Protein AF-A0A0N5AR56-F1 (afdb_monomer_lite)

Structure (mmCIF, N/CA/C/O backbone):
data_AF-A0A0N5AR56-F1
#
_entry.id   AF-A0A0N5AR56-F1
#
loop_
_atom_site.group_PDB
_atom_site.id
_atom_site.type_symbol
_atom_site.label_atom_id
_atom_site.label_alt_id
_atom_site.label_comp_id
_atom_site.label_asym_id
_atom_site.label_entity_id
_atom_site.label_seq_id
_atom_site.pdbx_PDB_ins_code
_atom_site.Cartn_x
_atom_site.Cartn_y
_atom_site.Cartn_z
_atom_site.occupancy
_atom_site.B_iso_or_equiv
_atom_site.auth_seq_id
_atom_site.auth_comp_id
_atom_site.auth_asym_id
_atom_site.auth_atom_id
_atom_site.pdbx_PDB_model_num
ATOM 1 N N . MET A 1 1 ? 52.488 65.994 -15.109 1.00 37.38 1 MET A N 1
ATOM 2 C CA . MET A 1 1 ? 52.429 64.766 -14.287 1.00 37.38 1 MET A CA 1
ATOM 3 C C . MET A 1 1 ? 51.010 64.612 -13.763 1.00 37.38 1 MET A C 1
ATOM 5 O O . MET A 1 1 ? 50.449 65.607 -13.331 1.00 37.38 1 MET A O 1
ATOM 9 N N . ASN A 1 2 ? 50.476 63.388 -13.846 1.00 37.09 2 ASN A N 1
ATOM 10 C CA . ASN A 1 2 ? 49.134 62.922 -13.458 1.00 37.09 2 ASN A CA 1
ATOM 11 C C . ASN A 1 2 ? 47.937 63.441 -14.273 1.00 37.09 2 ASN A C 1
ATOM 13 O O . ASN A 1 2 ? 47.315 64.442 -13.938 1.00 37.09 2 ASN A O 1
ATOM 17 N N . VAL A 1 3 ? 47.563 62.660 -15.293 1.00 36.41 3 VAL A N 1
ATOM 18 C CA . VAL A 1 3 ? 46.201 62.624 -15.842 1.00 36.41 3 VAL A CA 1
ATOM 19 C C . VAL A 1 3 ? 45.630 61.240 -15.538 1.00 36.41 3 VAL A C 1
ATOM 21 O O . VAL A 1 3 ? 46.206 60.220 -15.913 1.00 36.41 3 VAL A O 1
ATOM 24 N N . LEU A 1 4 ? 44.527 61.244 -14.796 1.00 38.72 4 LEU A N 1
ATOM 25 C CA . LEU A 1 4 ? 43.711 60.101 -14.407 1.00 38.72 4 LEU A CA 1
ATOM 26 C C . LEU A 1 4 ? 43.211 59.370 -15.670 1.00 38.72 4 LEU A C 1
ATOM 28 O O . LEU A 1 4 ? 42.503 59.973 -16.473 1.00 38.72 4 LEU A O 1
ATOM 32 N N . TYR A 1 5 ? 43.548 58.090 -15.848 1.00 38.09 5 TYR A N 1
ATOM 33 C CA . TYR A 1 5 ? 42.948 57.252 -16.893 1.00 38.09 5 TYR A CA 1
ATOM 34 C C . TYR A 1 5 ? 41.905 56.311 -16.282 1.00 38.09 5 TYR A C 1
ATOM 36 O O . TYR A 1 5 ? 42.202 55.483 -15.425 1.00 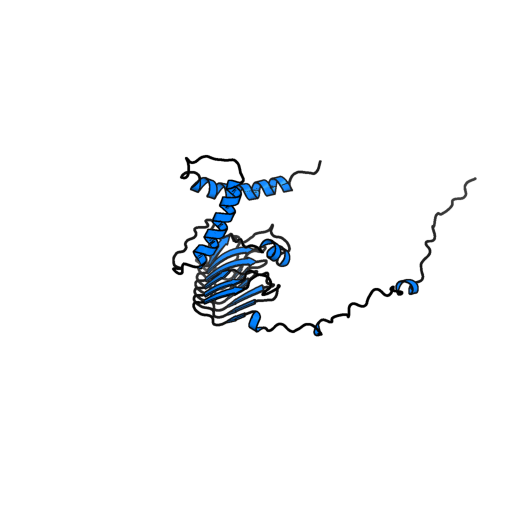38.09 5 TYR A O 1
ATOM 44 N N . CYS A 1 6 ? 40.666 56.482 -16.741 1.00 33.81 6 CYS A N 1
ATOM 45 C CA . CYS A 1 6 ? 39.514 55.631 -16.481 1.00 33.81 6 CYS A CA 1
ATOM 46 C C . CYS A 1 6 ? 39.634 54.338 -17.307 1.00 33.81 6 CYS A C 1
ATOM 48 O O . CYS A 1 6 ? 39.643 54.384 -18.538 1.00 33.81 6 CYS A O 1
ATOM 50 N N . CYS A 1 7 ? 39.718 53.184 -16.644 1.00 35.03 7 CYS A N 1
ATOM 51 C CA . CYS A 1 7 ? 39.717 51.872 -17.291 1.00 35.03 7 CYS A CA 1
ATOM 52 C C . CYS A 1 7 ? 38.279 51.382 -17.533 1.00 35.03 7 CYS A C 1
ATOM 54 O O . CYS A 1 7 ? 37.744 50.610 -16.742 1.00 35.03 7 CYS A O 1
ATOM 56 N N . CYS A 1 8 ? 37.669 51.779 -18.651 1.00 34.69 8 CYS A N 1
ATOM 57 C CA . CYS A 1 8 ? 36.494 51.094 -19.201 1.00 34.69 8 CYS A CA 1
ATOM 58 C C . CYS A 1 8 ? 36.935 50.187 -20.358 1.00 34.69 8 CYS A C 1
ATOM 60 O O . CYS A 1 8 ? 37.048 50.636 -21.498 1.00 34.69 8 CYS A O 1
ATOM 62 N N . ASN A 1 9 ? 37.184 48.906 -20.067 1.00 35.50 9 ASN A N 1
ATOM 63 C CA . ASN A 1 9 ? 37.434 47.897 -21.096 1.00 35.50 9 ASN A CA 1
ATOM 64 C C . ASN A 1 9 ? 36.131 47.593 -21.851 1.00 35.50 9 ASN A C 1
ATOM 66 O O . ASN A 1 9 ? 35.157 47.089 -21.290 1.00 35.50 9 ASN A O 1
ATOM 70 N N . ARG A 1 10 ? 36.130 47.935 -23.138 1.00 37.81 10 ARG A N 1
ATOM 71 C CA . ARG A 1 10 ? 35.054 47.727 -24.106 1.00 37.81 10 ARG A CA 1
ATOM 72 C C . ARG A 1 10 ? 35.038 46.243 -24.487 1.00 37.81 10 ARG A C 1
ATOM 74 O O . ARG A 1 10 ? 35.934 45.786 -25.185 1.00 37.81 10 ARG A O 1
ATOM 81 N N . SER A 1 11 ? 34.061 45.481 -24.002 1.00 42.19 11 SER A N 1
ATOM 82 C CA . SER A 1 11 ? 33.839 44.106 -24.456 1.00 42.19 11 SER A CA 1
ATOM 83 C C . SER A 1 11 ? 33.088 44.113 -25.790 1.00 42.19 11 SER A C 1
ATOM 85 O O . SER A 1 11 ? 32.009 44.701 -25.910 1.00 42.19 11 SER A O 1
ATOM 87 N N . ASP A 1 12 ? 33.669 43.473 -26.805 1.00 46.28 12 ASP A N 1
ATOM 88 C CA . ASP A 1 12 ? 33.041 43.272 -28.110 1.00 46.28 12 ASP A CA 1
ATOM 89 C C . ASP A 1 12 ? 31.764 42.434 -27.960 1.00 46.28 12 ASP A C 1
ATOM 91 O O . ASP A 1 12 ? 31.793 41.233 -27.679 1.00 46.28 12 ASP A O 1
ATOM 95 N N . LYS A 1 13 ? 30.604 43.072 -28.142 1.00 45.62 13 LYS A N 1
ATOM 96 C CA . LYS A 1 13 ? 29.316 42.378 -28.237 1.00 45.62 13 LYS A CA 1
ATOM 97 C C . LYS A 1 13 ? 29.219 41.698 -29.603 1.00 45.62 13 LYS A C 1
ATOM 99 O O . LYS A 1 13 ? 28.992 42.371 -30.607 1.00 45.62 13 LYS A O 1
ATOM 104 N N . LYS A 1 14 ? 29.321 40.366 -29.630 1.00 48.62 14 LYS A N 1
ATOM 105 C CA . LYS A 1 14 ? 28.900 39.551 -30.783 1.00 48.62 14 LYS A CA 1
ATOM 106 C C . LYS A 1 14 ? 27.447 39.878 -31.162 1.00 48.62 14 LYS A C 1
ATOM 108 O O . LYS A 1 14 ? 26.598 40.049 -30.280 1.00 48.62 14 LYS A O 1
ATOM 113 N N . ARG A 1 15 ? 27.165 39.988 -32.466 1.00 49.31 15 ARG A N 1
ATOM 114 C CA . ARG A 1 15 ? 25.810 40.212 -32.994 1.00 49.31 15 ARG A CA 1
ATOM 115 C C . ARG A 1 15 ? 24.935 39.000 -32.668 1.00 49.31 15 ARG A C 1
ATOM 117 O O . ARG A 1 15 ? 25.368 37.860 -32.776 1.00 49.31 15 ARG A O 1
ATOM 124 N N . ARG A 1 16 ? 23.688 39.264 -32.266 1.00 48.66 16 ARG A N 1
ATOM 125 C CA . ARG A 1 16 ? 22.700 38.255 -31.833 1.00 48.66 16 ARG A CA 1
ATOM 126 C C . ARG A 1 16 ? 22.416 37.165 -32.876 1.00 48.66 16 ARG A C 1
ATOM 128 O O . ARG A 1 16 ? 21.956 36.096 -32.501 1.00 48.66 16 ARG A O 1
ATOM 135 N N . GLU A 1 17 ? 22.685 37.428 -34.149 1.00 51.69 17 GLU A N 1
ATOM 136 C CA . GLU A 1 17 ? 22.407 36.513 -35.262 1.00 51.69 17 GLU A CA 1
ATOM 137 C C . GLU A 1 17 ? 23.414 35.351 -35.355 1.00 51.69 17 GLU A C 1
ATOM 139 O O . GLU A 1 17 ? 23.054 34.278 -35.832 1.00 51.69 17 GLU A O 1
ATOM 144 N N . ASP A 1 18 ? 24.616 35.491 -34.784 1.00 53.91 18 ASP A N 1
ATOM 145 C CA . ASP A 1 18 ? 25.662 34.453 -34.832 1.00 53.91 18 ASP A CA 1
ATOM 146 C C . ASP A 1 18 ? 25.447 33.315 -33.811 1.00 53.91 18 ASP A C 1
ATOM 148 O O . ASP A 1 18 ? 26.210 32.353 -33.770 1.00 53.91 18 ASP A O 1
ATOM 152 N N . VAL A 1 19 ? 24.415 33.412 -32.963 1.00 53.09 19 VAL A N 1
ATOM 153 C CA . VAL A 1 19 ? 24.066 32.393 -31.952 1.00 53.09 19 VAL A CA 1
ATOM 154 C C . VAL A 1 19 ? 23.229 31.252 -32.553 1.00 53.09 19 VAL A C 1
ATOM 156 O O . VAL A 1 19 ? 23.121 30.187 -31.950 1.00 53.09 19 VAL A O 1
ATOM 159 N N . TYR A 1 20 ? 22.652 31.443 -33.745 1.00 45.91 20 TYR A N 1
ATOM 160 C CA . TYR A 1 20 ? 21.652 30.527 -34.311 1.00 45.91 20 TYR A CA 1
ATOM 161 C C . TYR A 1 20 ? 22.169 29.573 -35.397 1.00 45.91 20 TYR A C 1
ATOM 163 O O . TYR A 1 20 ? 21.391 28.771 -35.909 1.00 45.91 20 TYR A O 1
ATOM 171 N N . TYR A 1 21 ? 23.462 29.590 -35.730 1.00 46.53 21 TYR A N 1
ATOM 172 C CA . TYR A 1 21 ? 24.043 28.567 -36.604 1.00 46.53 21 TYR A CA 1
ATOM 173 C C . TYR A 1 21 ? 24.456 27.339 -35.784 1.00 46.53 21 TYR A C 1
ATOM 175 O O . TYR A 1 21 ? 25.567 27.261 -35.261 1.00 46.53 21 TYR A O 1
ATOM 183 N N . MET A 1 22 ? 23.542 26.374 -35.669 1.00 58.03 22 MET A N 1
ATOM 184 C CA . MET A 1 22 ? 23.855 25.034 -35.170 1.00 58.03 22 MET A CA 1
ATOM 185 C C . MET A 1 22 ? 24.538 24.236 -36.287 1.00 58.03 22 MET A C 1
ATOM 187 O O . MET A 1 22 ? 24.032 24.172 -37.405 1.00 58.03 2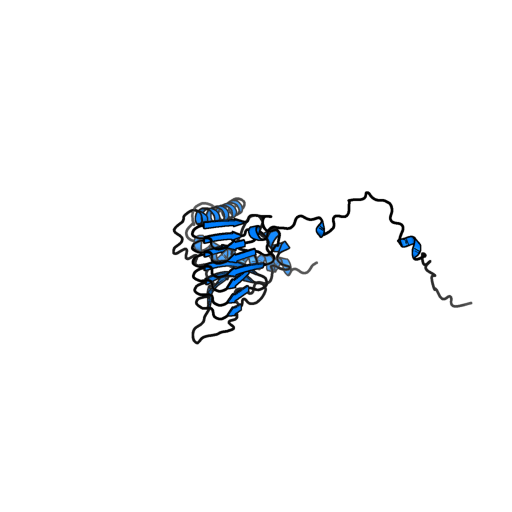2 MET A O 1
ATOM 191 N N . LYS A 1 23 ? 25.703 23.651 -35.988 1.00 46.16 23 LYS A N 1
ATOM 192 C CA . LYS A 1 23 ? 26.379 22.673 -36.852 1.00 46.16 23 LYS A CA 1
ATOM 193 C C . LYS A 1 23 ? 25.471 21.449 -36.996 1.00 46.16 23 LYS A C 1
ATOM 195 O O . LYS A 1 23 ? 24.945 20.981 -35.990 1.00 46.16 23 LYS A O 1
ATOM 200 N N . ASP A 1 24 ? 25.312 20.950 -38.220 1.00 50.56 24 ASP A N 1
ATOM 201 C CA . ASP A 1 24 ? 24.564 19.727 -38.519 1.00 50.56 24 ASP A CA 1
ATOM 202 C C . ASP A 1 24 ? 25.214 18.515 -37.826 1.00 50.56 24 ASP A C 1
ATOM 204 O O . ASP A 1 24 ? 26.105 17.866 -38.371 1.00 50.56 24 ASP A O 1
ATOM 208 N N . GLU A 1 25 ? 24.782 18.226 -36.600 1.00 53.06 25 GLU A N 1
ATOM 209 C CA . GLU A 1 25 ? 24.970 16.931 -35.954 1.00 53.06 25 GLU A CA 1
ATOM 210 C C . GLU A 1 25 ? 23.761 16.041 -36.275 1.00 53.06 25 GLU A C 1
ATOM 212 O O . GLU A 1 25 ? 22.619 16.501 -36.338 1.00 53.06 25 GLU A O 1
ATOM 217 N N . GLU A 1 26 ? 24.042 14.769 -36.550 1.00 54.50 26 GLU A N 1
ATOM 218 C CA . GLU A 1 26 ? 23.130 13.745 -37.064 1.00 54.50 26 GLU A CA 1
ATOM 219 C C . GLU A 1 26 ? 21.708 13.833 -36.480 1.00 54.50 26 GLU A C 1
ATOM 221 O O . GLU A 1 26 ? 21.483 13.671 -35.278 1.00 54.50 26 GLU A O 1
ATOM 226 N N . LYS A 1 27 ? 20.722 14.060 -37.361 1.00 47.47 27 LYS A N 1
ATOM 227 C CA . LYS A 1 27 ? 19.293 14.097 -37.029 1.00 47.47 27 LYS A CA 1
ATOM 228 C C . LYS A 1 27 ? 18.840 12.752 -36.447 1.00 47.47 27 LYS A C 1
ATOM 230 O O . LYS A 1 27 ? 18.332 11.899 -37.170 1.00 47.47 27 LYS A O 1
ATOM 235 N N . LYS A 1 28 ? 18.919 12.587 -35.124 1.00 53.91 28 LYS A N 1
ATOM 236 C CA . LYS A 1 28 ? 17.979 11.717 -34.408 1.00 53.91 28 LYS A CA 1
ATOM 237 C C . LYS A 1 28 ? 16.590 12.290 -34.665 1.00 53.91 28 LYS A C 1
ATOM 239 O O . LYS A 1 28 ? 16.298 13.407 -34.245 1.00 53.91 28 LYS A O 1
ATOM 244 N N . THR A 1 29 ? 15.767 11.563 -35.413 1.00 56.25 29 THR A N 1
ATOM 245 C CA . THR A 1 29 ? 14.360 11.899 -35.651 1.00 56.25 29 THR A CA 1
ATOM 246 C C . THR A 1 29 ? 13.702 12.248 -34.322 1.00 56.25 29 THR A C 1
ATOM 248 O O . THR A 1 29 ? 13.671 11.421 -33.411 1.00 56.25 29 THR A O 1
ATOM 251 N N . ALA A 1 30 ? 13.243 13.494 -34.189 1.00 63.47 30 ALA A N 1
ATOM 252 C CA . ALA A 1 30 ? 12.547 13.954 -33.000 1.00 63.47 30 ALA A CA 1
ATOM 253 C C . ALA A 1 30 ? 11.283 13.100 -32.825 1.00 63.47 30 ALA A C 1
ATOM 255 O O . ALA A 1 30 ? 10.370 13.180 -33.638 1.00 63.47 30 ALA A O 1
ATOM 256 N N . SER A 1 31 ? 11.272 12.246 -31.800 1.00 65.75 31 SER A N 1
ATOM 257 C CA . SER A 1 31 ? 10.087 11.498 -31.387 1.00 65.75 31 SER A CA 1
ATOM 258 C C . SER A 1 31 ? 9.250 12.413 -30.502 1.00 65.75 31 SER A C 1
ATOM 260 O O . SER A 1 31 ? 9.715 12.889 -29.461 1.00 65.75 31 SER A O 1
ATOM 262 N N . TYR A 1 32 ? 8.035 12.712 -30.943 1.00 75.06 32 TYR A N 1
ATOM 263 C CA . TYR A 1 32 ? 7.098 13.546 -30.212 1.00 75.06 32 TYR A CA 1
ATOM 264 C C . TYR A 1 32 ? 6.301 12.703 -29.211 1.00 75.06 32 TYR A C 1
ATOM 266 O O . TYR A 1 32 ? 6.187 11.487 -29.334 1.00 75.06 32 TYR A O 1
ATOM 274 N N . SER A 1 33 ? 5.716 13.341 -28.191 1.00 67.25 33 SER A N 1
ATOM 275 C CA . SER A 1 33 ? 4.972 12.627 -27.136 1.00 67.25 33 SER A CA 1
ATOM 276 C C . SER A 1 33 ? 3.795 11.790 -27.660 1.00 67.25 33 SER A C 1
ATOM 278 O O . SER A 1 33 ? 3.345 10.891 -26.957 1.00 67.25 33 SER A O 1
ATOM 280 N N . TRP A 1 34 ? 3.287 12.099 -28.854 1.00 68.88 34 TRP A N 1
ATOM 281 C CA . TRP A 1 34 ? 2.188 11.395 -29.526 1.00 68.88 34 TRP A CA 1
ATOM 282 C C . TRP A 1 34 ? 2.650 10.219 -30.396 1.00 68.88 34 TRP A C 1
ATOM 284 O O . TRP A 1 34 ? 1.803 9.461 -30.854 1.00 68.88 34 TRP A O 1
ATOM 294 N N . ASP A 1 35 ? 3.963 10.051 -30.578 1.00 74.12 35 ASP A N 1
ATOM 295 C CA . ASP A 1 35 ? 4.562 8.940 -31.329 1.00 74.12 35 ASP A CA 1
ATOM 296 C C . ASP A 1 35 ? 4.862 7.727 -30.429 1.00 74.12 35 ASP A C 1
ATOM 298 O O . ASP A 1 35 ? 5.334 6.700 -30.909 1.00 74.12 35 ASP A O 1
ATOM 302 N N . LYS A 1 36 ? 4.637 7.849 -29.113 1.00 76.12 36 LYS A N 1
ATOM 303 C CA . LYS A 1 36 ? 4.778 6.744 -28.160 1.00 76.12 36 LYS A CA 1
ATOM 304 C C . LYS A 1 36 ? 3.495 5.926 -28.121 1.00 76.12 36 LYS A C 1
ATOM 306 O O . LYS A 1 36 ? 2.403 6.496 -28.053 1.00 76.12 36 LYS A O 1
ATOM 311 N N . ASP A 1 37 ? 3.645 4.607 -28.071 1.00 76.69 37 ASP A N 1
ATOM 312 C CA . ASP A 1 37 ? 2.530 3.703 -27.816 1.00 76.69 37 ASP A CA 1
ATOM 313 C C . ASP A 1 37 ? 1.827 4.088 -26.510 1.00 76.69 37 ASP A C 1
ATOM 315 O O . ASP A 1 37 ? 2.458 4.389 -25.490 1.00 76.69 37 ASP A O 1
ATOM 319 N N . ARG A 1 38 ? 0.495 4.128 -26.557 1.00 81.88 38 ARG A N 1
ATOM 320 C CA . ARG A 1 38 ? -0.318 4.405 -25.373 1.00 81.88 38 ARG A CA 1
ATOM 321 C C . ARG A 1 38 ? -0.295 3.175 -24.476 1.00 81.88 38 ARG A C 1
ATOM 323 O O . ARG A 1 38 ? -0.563 2.074 -24.943 1.00 81.88 38 ARG A O 1
ATOM 330 N N . LEU A 1 39 ? 0.000 3.387 -23.198 1.00 87.50 39 LEU A N 1
ATOM 331 C CA . LEU A 1 39 ? -0.101 2.350 -22.176 1.00 87.50 39 LEU A CA 1
ATOM 332 C C . LEU A 1 39 ? -1.567 1.919 -22.021 1.00 87.50 39 LEU A C 1
ATOM 334 O O . LEU A 1 39 ? -2.454 2.779 -22.017 1.00 87.50 39 LEU A O 1
ATOM 338 N N . ASP A 1 40 ? -1.811 0.616 -21.884 1.00 90.12 40 ASP A N 1
ATOM 339 C CA . ASP A 1 40 ? -3.142 0.082 -21.597 1.00 90.12 40 ASP A CA 1
ATOM 340 C C . ASP A 1 40 ? -3.446 0.248 -20.097 1.00 90.12 40 ASP A C 1
ATOM 342 O O . ASP A 1 40 ? -2.680 -0.249 -19.267 1.00 90.12 40 ASP A O 1
ATOM 346 N N . PRO A 1 41 ? -4.535 0.935 -19.706 1.00 89.62 41 PRO A N 1
ATOM 347 C CA . PRO A 1 41 ? -4.938 1.040 -18.306 1.00 89.62 41 PRO A CA 1
ATOM 348 C C . PRO A 1 41 ? -5.069 -0.309 -17.584 1.00 89.62 41 PRO A C 1
ATOM 350 O O . PRO A 1 41 ? -4.773 -0.374 -16.391 1.00 89.62 41 PRO A O 1
ATOM 353 N N . ALA A 1 42 ? -5.452 -1.377 -18.294 1.00 91.44 42 ALA A N 1
ATOM 354 C CA . ALA A 1 42 ? -5.635 -2.709 -17.714 1.00 91.44 42 ALA A CA 1
ATOM 355 C C . ALA A 1 42 ? -4.339 -3.298 -17.123 1.00 91.44 42 ALA A C 1
ATOM 357 O O . ALA A 1 42 ? -4.384 -4.135 -16.220 1.00 91.44 42 ALA A O 1
ATOM 358 N N . ASP A 1 43 ? -3.170 -2.838 -17.580 1.00 93.25 43 ASP A N 1
ATOM 359 C CA . ASP A 1 43 ? -1.877 -3.297 -17.067 1.00 93.25 43 ASP A CA 1
ATOM 360 C C . ASP A 1 43 ? -1.541 -2.737 -15.675 1.00 93.25 43 ASP A C 1
ATOM 362 O O . ASP A 1 43 ? -0.634 -3.250 -15.003 1.00 93.25 43 ASP A O 1
ATOM 366 N N . PHE A 1 44 ? -2.267 -1.708 -15.230 1.00 96.88 44 PHE A N 1
ATOM 367 C CA . PHE A 1 44 ? -1.984 -0.935 -14.019 1.00 96.88 44 PHE A CA 1
ATOM 368 C C . PHE A 1 44 ? -3.069 -1.078 -12.949 1.00 96.88 44 PHE A C 1
ATOM 370 O O . PHE A 1 44 ? -3.194 -0.231 -12.058 1.00 96.88 44 PHE A O 1
ATOM 377 N N . GLU A 1 45 ? -3.837 -2.163 -13.015 1.00 97.31 45 GLU A N 1
ATOM 378 C CA . GLU A 1 45 ? -4.862 -2.464 -12.030 1.00 97.31 45 GLU A CA 1
ATOM 379 C C . GLU A 1 45 ? -4.914 -3.941 -11.635 1.00 97.31 45 GLU A C 1
ATOM 381 O O . GLU A 1 45 ? -4.653 -4.854 -12.419 1.00 97.31 45 GLU A O 1
ATOM 386 N N . TYR A 1 46 ? -5.305 -4.171 -10.386 1.00 98.19 46 TYR A N 1
ATOM 387 C CA . TYR A 1 46 ? -5.806 -5.446 -9.907 1.00 98.19 46 TYR A CA 1
ATOM 388 C C . TYR A 1 46 ? -7.199 -5.230 -9.337 1.00 98.19 46 TYR A C 1
ATOM 390 O O . TYR A 1 46 ? -7.345 -4.678 -8.250 1.00 98.19 46 TYR A O 1
ATOM 398 N N . THR A 1 47 ? -8.206 -5.686 -10.079 1.00 98.19 47 THR A N 1
ATOM 399 C CA . THR A 1 47 ? -9.617 -5.482 -9.741 1.00 98.19 47 THR A CA 1
ATOM 400 C C . THR A 1 47 ? -10.321 -6.825 -9.577 1.00 98.19 47 THR A C 1
ATOM 402 O O . THR A 1 47 ? -10.202 -7.690 -10.446 1.00 98.19 47 THR A O 1
ATOM 405 N N . GLY A 1 48 ? -11.054 -7.012 -8.474 1.00 97.81 48 GLY A N 1
ATOM 406 C CA . GLY A 1 48 ? -11.945 -8.166 -8.282 1.00 97.81 48 GLY A CA 1
ATOM 407 C C . GLY A 1 48 ? -11.244 -9.522 -8.143 1.00 97.81 48 GLY A C 1
ATOM 408 O O . GLY A 1 48 ? -11.816 -10.546 -8.515 1.00 97.81 48 GLY A O 1
ATOM 409 N N . ARG A 1 49 ? -9.996 -9.539 -7.664 1.00 97.12 49 ARG A N 1
ATOM 410 C CA . ARG A 1 49 ? -9.184 -10.761 -7.513 1.00 97.12 49 ARG A CA 1
ATOM 411 C C . ARG A 1 49 ? -9.511 -11.477 -6.207 1.00 97.12 49 ARG A C 1
ATOM 413 O O . ARG A 1 49 ? -9.808 -10.808 -5.219 1.00 97.12 49 ARG A O 1
ATOM 420 N N . CYS A 1 50 ? -9.453 -12.808 -6.193 1.00 94.81 50 CYS A N 1
ATOM 421 C CA . CYS A 1 50 ? -9.824 -13.598 -5.016 1.00 94.81 50 CYS A CA 1
ATOM 422 C C . CYS A 1 50 ? -8.925 -14.826 -4.829 1.00 94.81 50 CYS A C 1
ATOM 424 O O . CYS A 1 50 ? -8.882 -15.678 -5.715 1.00 94.81 50 CYS A O 1
ATOM 426 N N . GLY A 1 51 ? -8.239 -14.943 -3.687 1.00 80.06 51 GLY A N 1
ATOM 427 C CA . GLY A 1 51 ? -7.402 -16.113 -3.374 1.00 80.06 51 GLY A CA 1
ATOM 428 C C . GLY A 1 51 ? -6.134 -16.227 -4.230 1.00 80.06 51 GLY A C 1
ATOM 429 O O . GLY A 1 51 ? -5.613 -17.324 -4.429 1.00 80.06 51 GLY A O 1
ATOM 430 N N . GLU A 1 52 ? -5.661 -15.113 -4.796 1.00 80.50 52 GLU A N 1
ATOM 431 C CA . GLU A 1 52 ? -4.574 -15.089 -5.778 1.00 80.50 52 GLU A CA 1
ATOM 432 C C . GLU A 1 52 ? -3.279 -14.489 -5.212 1.00 80.50 52 GLU A C 1
ATOM 434 O O . GLU A 1 52 ? -3.284 -13.599 -4.356 1.00 80.50 52 GLU A O 1
ATOM 439 N N . ILE A 1 53 ? -2.145 -14.936 -5.761 1.00 84.50 53 ILE A N 1
ATOM 440 C CA . ILE A 1 53 ? -0.847 -14.276 -5.588 1.00 84.50 53 ILE A CA 1
ATOM 441 C C . ILE A 1 53 ? -0.568 -13.450 -6.844 1.00 84.50 53 ILE A C 1
ATOM 443 O O . ILE A 1 53 ? -0.377 -13.999 -7.928 1.00 84.50 53 ILE A O 1
ATOM 447 N N . LEU A 1 54 ? -0.524 -12.130 -6.693 1.00 82.75 54 LEU A N 1
ATOM 448 C CA . LEU A 1 54 ? -0.379 -11.171 -7.785 1.00 82.75 54 LEU A CA 1
ATOM 449 C C . LEU A 1 54 ? 0.977 -10.478 -7.686 1.00 82.75 54 LEU A C 1
ATOM 451 O O . LEU A 1 54 ? 1.355 -10.002 -6.617 1.00 82.75 54 LEU A O 1
ATOM 455 N N . LEU A 1 55 ? 1.711 -10.395 -8.797 1.00 88.81 55 LEU A N 1
ATOM 456 C CA . LEU A 1 55 ? 3.088 -9.900 -8.801 1.00 88.81 55 LEU A CA 1
ATOM 457 C C . LEU A 1 55 ? 3.343 -8.920 -9.950 1.00 88.81 55 LEU A C 1
ATOM 459 O O . LEU A 1 55 ? 3.144 -9.241 -11.120 1.00 88.81 55 LEU A O 1
ATOM 463 N N . LYS A 1 56 ? 3.858 -7.736 -9.615 1.00 88.94 56 LYS A N 1
ATOM 464 C CA . LYS A 1 56 ? 4.530 -6.829 -10.553 1.00 88.94 56 LYS A CA 1
ATOM 465 C C . LYS A 1 56 ? 5.996 -6.735 -10.148 1.00 88.94 56 LYS A C 1
ATOM 467 O O . LYS A 1 56 ? 6.301 -6.344 -9.026 1.00 88.94 56 LYS A O 1
ATOM 472 N N . THR A 1 57 ? 6.889 -7.138 -11.041 1.00 84.94 57 THR A N 1
ATOM 473 C CA . THR A 1 57 ? 8.337 -7.041 -10.844 1.00 84.94 57 THR A CA 1
ATOM 474 C C . THR A 1 57 ? 8.876 -5.740 -11.426 1.00 84.94 57 THR A C 1
ATOM 476 O O . THR A 1 57 ? 8.139 -4.965 -12.036 1.00 84.94 57 THR A O 1
ATOM 479 N N . HIS A 1 58 ? 10.176 -5.525 -11.245 1.00 85.62 58 HIS A N 1
ATOM 480 C CA . HIS A 1 58 ? 10.914 -4.400 -11.799 1.00 85.62 58 HIS A CA 1
ATOM 481 C C . HIS A 1 58 ? 10.548 -4.126 -13.268 1.00 85.62 58 HIS A C 1
ATOM 483 O O . HIS A 1 58 ? 10.499 -5.044 -14.090 1.00 85.62 58 HIS A O 1
ATOM 489 N N . ASN A 1 59 ? 10.314 -2.853 -13.580 1.00 91.44 59 ASN A N 1
ATOM 490 C CA . ASN A 1 59 ? 9.934 -2.329 -14.891 1.00 91.44 59 ASN A CA 1
ATOM 491 C C . ASN A 1 59 ? 8.569 -2.771 -15.448 1.00 91.44 59 ASN A C 1
ATOM 493 O O . ASN A 1 59 ? 8.309 -2.554 -16.633 1.00 91.44 59 ASN A O 1
ATOM 497 N N . HIS A 1 60 ? 7.676 -3.349 -14.641 1.00 90.12 60 HIS A N 1
ATOM 498 C CA . HIS A 1 60 ? 6.292 -3.580 -15.069 1.00 90.12 60 HIS A CA 1
ATOM 499 C C . HIS A 1 60 ? 5.404 -2.335 -14.928 1.00 90.12 60 HIS A C 1
ATOM 501 O O . HIS A 1 60 ? 4.427 -2.216 -15.661 1.00 90.12 60 HIS A O 1
ATOM 507 N N . ILE A 1 61 ? 5.708 -1.426 -13.994 1.00 94.94 61 ILE A N 1
ATOM 508 C CA . ILE A 1 61 ? 4.911 -0.219 -13.724 1.00 94.94 61 ILE A CA 1
ATOM 509 C C . ILE A 1 61 ? 5.651 1.052 -14.145 1.00 94.94 61 ILE A C 1
ATOM 511 O O . ILE A 1 61 ? 5.026 1.985 -14.645 1.00 94.94 61 ILE A O 1
ATOM 515 N N . ASN A 1 62 ? 6.974 1.110 -13.964 1.00 93.25 62 ASN A N 1
ATOM 516 C CA . ASN A 1 62 ? 7.812 2.242 -14.383 1.00 93.25 62 ASN A CA 1
ATOM 517 C C . ASN A 1 62 ? 7.301 3.618 -13.910 1.00 93.25 62 ASN A C 1
ATOM 519 O O . ASN A 1 62 ? 7.297 4.599 -14.661 1.00 93.25 62 ASN A O 1
ATOM 523 N N . GLY A 1 63 ? 6.863 3.713 -12.653 1.00 94.19 63 GLY A N 1
ATOM 524 C CA . GLY A 1 63 ? 6.440 4.977 -12.053 1.00 94.19 63 GLY A CA 1
ATOM 525 C C . GLY A 1 63 ? 5.036 5.435 -12.421 1.00 94.19 63 GLY A C 1
ATOM 526 O O . GLY A 1 63 ? 4.657 6.534 -12.026 1.00 94.19 63 GLY A O 1
ATOM 527 N N . GLN A 1 64 ? 4.248 4.628 -13.131 1.00 95.69 64 GLN A N 1
ATOM 528 C CA . GLN A 1 64 ? 2.828 4.918 -13.314 1.00 95.69 64 GLN A CA 1
ATOM 529 C C . GLN A 1 64 ? 2.047 4.773 -11.998 1.00 95.69 64 GLN A C 1
ATOM 531 O O . GLN A 1 64 ? 2.546 4.266 -10.985 1.00 95.69 64 GLN A O 1
ATOM 536 N N . GLN A 1 65 ? 0.816 5.278 -12.003 1.00 96.44 65 GLN A N 1
ATOM 537 C CA . GLN A 1 65 ? -0.144 5.019 -10.937 1.00 96.44 65 GLN A CA 1
ATOM 538 C C . GLN A 1 65 ? -0.641 3.573 -11.034 1.00 96.44 65 GLN A C 1
ATOM 540 O O . GLN A 1 65 ? -0.776 3.053 -12.136 1.00 96.44 65 GLN A O 1
ATOM 545 N N . PHE A 1 66 ? -0.938 2.951 -9.893 1.00 98.25 66 PHE A N 1
ATOM 546 C CA . PHE A 1 66 ? -1.528 1.615 -9.837 1.00 98.25 66 PHE A CA 1
ATOM 547 C C . PHE A 1 66 ? -2.816 1.610 -9.002 1.00 98.25 66 PHE A C 1
ATOM 549 O O . PHE A 1 66 ? -2.962 2.395 -8.055 1.00 98.25 66 PHE A O 1
ATOM 556 N N . VAL A 1 67 ? -3.752 0.727 -9.336 1.00 98.56 67 VAL A N 1
ATOM 557 C CA . VAL A 1 67 ? -5.019 0.554 -8.612 1.00 98.56 67 VAL A CA 1
ATOM 558 C C . VAL A 1 67 ? -5.146 -0.884 -8.117 1.00 98.56 67 VAL A C 1
ATOM 560 O O . VAL A 1 67 ? -4.922 -1.829 -8.859 1.00 98.56 67 VAL A O 1
ATOM 563 N N . ILE A 1 68 ? -5.497 -1.053 -6.848 1.00 98.69 68 ILE A N 1
ATOM 564 C CA . ILE A 1 68 ? -5.894 -2.333 -6.265 1.00 98.69 68 ILE A CA 1
ATOM 565 C C . ILE A 1 68 ? -7.313 -2.131 -5.748 1.00 98.69 68 ILE A C 1
ATOM 567 O O . ILE A 1 68 ? -7.514 -1.362 -4.809 1.00 98.69 68 ILE A O 1
ATOM 571 N N . ASP A 1 69 ? -8.285 -2.778 -6.374 1.00 98.62 69 ASP A N 1
ATOM 572 C CA . ASP A 1 69 ? -9.701 -2.567 -6.095 1.00 98.62 69 ASP A CA 1
ATOM 573 C C . ASP A 1 69 ? -10.432 -3.892 -5.862 1.00 98.62 69 ASP A C 1
ATOM 575 O O . ASP A 1 69 ? -10.272 -4.862 -6.608 1.00 98.62 69 ASP A O 1
ATOM 579 N N . ASN A 1 70 ? -11.238 -3.940 -4.803 1.00 98.44 70 ASN A N 1
ATOM 580 C CA . ASN A 1 70 ? -12.127 -5.054 -4.477 1.00 98.44 70 ASN A CA 1
ATOM 581 C C . ASN A 1 70 ? -11.442 -6.441 -4.524 1.00 98.44 70 ASN A C 1
ATOM 583 O O . ASN A 1 70 ? -11.991 -7.403 -5.062 1.00 98.44 70 ASN A O 1
ATOM 587 N N . CYS A 1 71 ? -10.211 -6.537 -4.012 1.00 97.75 71 CYS A N 1
ATOM 588 C CA . CYS A 1 71 ? -9.458 -7.791 -3.938 1.00 97.75 71 CYS A CA 1
ATOM 589 C C . CYS A 1 71 ? -9.648 -8.470 -2.576 1.00 97.75 71 CYS A C 1
ATOM 591 O O . CYS A 1 71 ? -9.625 -7.796 -1.543 1.00 97.75 71 CYS A O 1
ATOM 593 N N . LYS A 1 72 ? -9.797 -9.798 -2.567 1.00 93.56 72 LYS A N 1
ATOM 594 C CA . LYS A 1 72 ? -10.071 -10.591 -1.362 1.00 93.56 72 LYS A CA 1
ATOM 595 C C . LYS A 1 72 ? -9.121 -11.769 -1.214 1.00 93.56 72 LYS A C 1
ATOM 597 O O . LYS A 1 72 ? -8.820 -12.426 -2.201 1.00 93.56 72 LYS A O 1
ATOM 602 N N . ASP A 1 73 ? -8.665 -12.057 0.001 1.00 86.12 73 ASP A N 1
ATOM 603 C CA . ASP A 1 73 ? -7.804 -13.220 0.276 1.00 86.12 73 ASP A CA 1
ATOM 604 C C . ASP A 1 73 ? -6.542 -13.268 -0.616 1.00 86.12 73 ASP A C 1
ATOM 606 O O . ASP A 1 73 ? -6.055 -14.335 -0.987 1.00 86.12 73 ASP A O 1
ATOM 610 N N . CYS A 1 74 ? -6.024 -12.103 -1.019 1.00 82.50 74 CYS A N 1
ATOM 611 C CA . CYS A 1 74 ? -4.927 -12.002 -1.980 1.00 82.50 74 CYS A CA 1
ATOM 612 C C . CYS A 1 74 ? -3.590 -11.679 -1.307 1.00 82.50 74 CYS A C 1
ATOM 614 O O . CYS A 1 74 ? -3.507 -10.911 -0.346 1.00 82.50 74 CYS A O 1
ATOM 616 N N . CYS A 1 75 ? -2.512 -12.178 -1.909 1.00 86.88 75 CYS A N 1
ATOM 617 C CA . CYS A 1 75 ? -1.154 -11.704 -1.657 1.00 86.88 75 CYS A CA 1
ATOM 618 C C . CYS A 1 75 ? -0.685 -10.885 -2.861 1.00 86.88 75 CYS A C 1
ATOM 620 O O . CYS A 1 75 ? -0.475 -11.423 -3.947 1.00 86.88 75 CYS A O 1
ATOM 622 N N . ILE A 1 76 ? -0.532 -9.578 -2.686 1.00 88.06 76 ILE A N 1
ATOM 623 C CA . ILE A 1 76 ? -0.250 -8.634 -3.765 1.00 88.06 76 ILE A CA 1
ATOM 624 C C . ILE A 1 76 ? 1.132 -8.033 -3.552 1.00 88.06 76 ILE A C 1
ATOM 626 O O . ILE A 1 76 ? 1.385 -7.350 -2.562 1.00 88.06 76 ILE A O 1
ATOM 630 N N . LEU A 1 77 ? 2.029 -8.274 -4.502 1.00 91.50 77 LEU A N 1
ATOM 631 C CA . LEU A 1 77 ? 3.419 -7.844 -4.459 1.00 91.50 77 LEU A CA 1
ATOM 632 C C . LEU A 1 77 ? 3.702 -6.905 -5.636 1.00 91.50 77 LEU A C 1
ATOM 634 O O . LEU A 1 77 ? 3.872 -7.336 -6.776 1.00 91.50 77 LEU A O 1
ATOM 638 N N . ILE A 1 78 ? 3.769 -5.607 -5.360 1.00 93.94 78 ILE A N 1
ATOM 639 C CA . ILE A 1 78 ? 4.196 -4.577 -6.305 1.00 93.94 78 ILE A CA 1
ATOM 640 C C . ILE A 1 78 ? 5.643 -4.205 -5.974 1.00 93.94 78 ILE A C 1
ATOM 642 O O . ILE A 1 78 ? 5.921 -3.361 -5.124 1.00 93.94 78 ILE A O 1
ATOM 646 N N . LEU A 1 79 ? 6.574 -4.882 -6.645 1.00 89.25 79 LEU A N 1
ATOM 647 C CA . LEU A 1 79 ? 8.022 -4.740 -6.485 1.00 89.25 79 LEU A CA 1
ATOM 648 C C . LEU A 1 79 ? 8.605 -3.869 -7.605 1.00 89.25 79 LEU A C 1
ATOM 650 O O . LEU A 1 79 ? 9.558 -4.256 -8.280 1.00 89.25 79 LEU A O 1
ATOM 654 N N . ASP A 1 80 ? 8.006 -2.697 -7.806 1.00 93.88 80 ASP A N 1
ATOM 655 C CA . ASP A 1 80 ? 8.446 -1.665 -8.747 1.00 93.88 80 ASP A CA 1
ATOM 656 C C . ASP A 1 80 ? 8.230 -0.273 -8.134 1.00 93.88 80 ASP A C 1
ATOM 658 O O . ASP A 1 80 ? 7.502 -0.125 -7.147 1.00 93.88 80 ASP A O 1
ATOM 662 N N . TYR A 1 81 ? 8.853 0.760 -8.698 1.00 93.19 81 TYR A N 1
ATOM 663 C CA . TYR A 1 81 ? 8.553 2.129 -8.293 1.00 93.19 81 TYR A CA 1
ATOM 664 C C . TYR A 1 81 ? 7.233 2.594 -8.920 1.00 93.19 81 TYR A C 1
ATOM 666 O O . TYR A 1 81 ? 6.950 2.367 -10.096 1.00 93.19 81 TYR A O 1
ATOM 674 N N . THR A 1 82 ? 6.421 3.279 -8.122 1.00 96.12 82 THR A N 1
ATOM 675 C CA . THR A 1 82 ? 5.084 3.753 -8.502 1.00 96.12 82 THR A CA 1
ATOM 676 C C . THR A 1 82 ? 4.941 5.222 -8.137 1.00 96.12 82 THR A C 1
ATOM 678 O O . THR A 1 82 ? 5.417 5.626 -7.073 1.00 96.12 82 THR A O 1
ATOM 681 N N . ALA A 1 83 ? 4.228 6.013 -8.941 1.00 94.88 83 ALA A N 1
ATOM 682 C CA . ALA A 1 83 ? 3.877 7.377 -8.535 1.00 94.88 83 ALA A CA 1
ATOM 683 C C . ALA A 1 83 ? 2.939 7.368 -7.320 1.00 94.88 83 ALA A C 1
ATOM 685 O O . ALA A 1 83 ? 3.139 8.107 -6.357 1.00 94.88 83 ALA A O 1
ATOM 686 N N . SER A 1 84 ? 1.907 6.523 -7.367 1.00 95.69 84 SER A N 1
ATOM 687 C CA . SER A 1 84 ? 0.981 6.293 -6.263 1.00 95.69 84 SER A CA 1
ATOM 688 C C . SER A 1 84 ? 0.187 5.008 -6.492 1.00 95.69 84 SER A C 1
ATOM 690 O O . SER A 1 84 ? -0.115 4.666 -7.634 1.00 95.69 84 SER A O 1
ATOM 692 N N . VAL A 1 85 ? -0.199 4.335 -5.413 1.00 98.25 85 VAL A N 1
ATOM 693 C CA . VAL A 1 85 ? -1.105 3.186 -5.425 1.00 98.25 85 VAL A CA 1
ATOM 694 C C . VAL A 1 85 ? -2.375 3.515 -4.648 1.00 98.25 85 VAL A C 1
ATOM 696 O O . VAL A 1 85 ? -2.331 4.029 -3.530 1.00 98.25 85 VAL A O 1
ATOM 699 N N . THR A 1 86 ? -3.529 3.248 -5.253 1.00 98.44 86 THR A N 1
ATOM 700 C CA . THR A 1 86 ? -4.827 3.362 -4.574 1.00 98.44 86 THR A CA 1
ATOM 701 C C . THR A 1 86 ? -5.315 1.974 -4.216 1.00 98.44 86 THR A C 1
ATOM 703 O O . THR A 1 86 ? -5.502 1.166 -5.116 1.00 98.44 86 THR A O 1
ATOM 706 N N . ILE A 1 87 ? -5.517 1.721 -2.926 1.00 98.69 87 ILE A N 1
ATOM 707 C CA . ILE A 1 87 ? -6.077 0.471 -2.414 1.00 98.69 87 ILE A CA 1
ATOM 708 C C . ILE A 1 87 ? -7.510 0.761 -1.968 1.00 98.69 87 ILE A C 1
ATOM 710 O O . ILE A 1 87 ? -7.715 1.624 -1.111 1.00 98.69 87 ILE A O 1
ATOM 714 N N . ASP A 1 88 ? -8.489 0.087 -2.561 1.00 98.69 88 ASP A N 1
ATOM 715 C CA . ASP A 1 88 ? -9.911 0.263 -2.265 1.00 98.69 88 ASP A CA 1
ATOM 716 C C . ASP A 1 88 ? -10.630 -1.072 -2.095 1.00 98.69 88 ASP A C 1
ATOM 718 O O . ASP A 1 88 ? -10.347 -2.033 -2.806 1.00 98.69 88 ASP A O 1
ATOM 722 N N . GLY A 1 89 ? -11.549 -1.138 -1.133 1.00 98.31 89 GLY A N 1
ATOM 723 C CA . GLY A 1 89 ? -12.473 -2.263 -0.979 1.00 98.31 89 GLY A CA 1
ATOM 724 C C . GLY A 1 89 ? -11.809 -3.622 -0.743 1.00 98.31 89 GLY A C 1
ATOM 725 O O . GLY A 1 89 ? -12.427 -4.650 -1.006 1.00 98.31 89 GLY A O 1
ATOM 726 N N . CYS A 1 90 ? -10.545 -3.653 -0.315 1.00 98.50 90 CYS A N 1
ATOM 727 C CA . CYS A 1 90 ? -9.796 -4.896 -0.167 1.00 98.50 90 CYS A CA 1
ATOM 728 C C . CYS A 1 90 ? -10.050 -5.550 1.194 1.00 98.50 90 CYS A C 1
ATOM 730 O O . CYS A 1 90 ? -10.100 -4.867 2.220 1.00 98.50 90 CYS A O 1
ATOM 732 N N . GLU A 1 91 ? -10.155 -6.876 1.209 1.00 97.69 91 GLU A N 1
ATOM 733 C CA . GLU A 1 91 ? -10.467 -7.657 2.406 1.00 97.69 91 GLU A CA 1
ATOM 734 C C . GLU A 1 91 ? -9.489 -8.821 2.576 1.00 97.69 91 GLU A C 1
ATOM 736 O O . GLU A 1 91 ? -9.282 -9.595 1.647 1.00 97.69 91 GLU A O 1
ATOM 741 N N . HIS A 1 92 ? -8.909 -8.972 3.767 1.00 91.19 92 HIS A N 1
ATOM 742 C CA . HIS A 1 92 ? -8.034 -10.107 4.086 1.00 91.19 92 HIS A CA 1
ATOM 743 C C . HIS A 1 92 ? -6.834 -10.254 3.125 1.00 91.19 92 HIS A C 1
ATOM 745 O O . HIS A 1 92 ? -6.478 -11.347 2.691 1.00 91.19 92 HIS A O 1
ATOM 751 N N . CYS A 1 93 ? -6.205 -9.129 2.770 1.00 85.62 93 CYS A N 1
ATOM 752 C CA . CYS A 1 93 ? -5.093 -9.091 1.819 1.00 85.62 93 CYS A CA 1
ATOM 753 C C . CYS A 1 93 ? -3.756 -8.748 2.487 1.00 85.62 93 CYS A C 1
ATOM 755 O O . CYS A 1 93 ? -3.678 -7.863 3.341 1.00 85.62 93 CYS A O 1
ATOM 757 N N . LEU A 1 94 ? -2.676 -9.370 2.010 1.00 92.12 94 LEU A N 1
ATOM 758 C CA . LEU A 1 94 ? -1.304 -8.922 2.253 1.00 92.12 94 LEU A CA 1
ATOM 759 C C . LEU A 1 94 ? -0.833 -8.131 1.036 1.00 92.12 94 LEU A C 1
ATOM 761 O O . LEU A 1 94 ? -0.835 -8.650 -0.076 1.00 92.12 94 LEU A O 1
ATOM 765 N N . ILE A 1 95 ? -0.427 -6.879 1.232 1.00 92.31 95 ILE A N 1
ATOM 766 C CA . ILE A 1 95 ? -0.098 -5.958 0.144 1.00 92.31 95 ILE A CA 1
ATOM 767 C C . ILE A 1 95 ? 1.273 -5.338 0.402 1.00 92.31 95 ILE A C 1
ATOM 769 O O . ILE A 1 95 ? 1.455 -4.583 1.353 1.00 92.31 95 ILE A O 1
ATOM 773 N N . VAL A 1 96 ? 2.235 -5.620 -0.473 1.00 92.50 96 VAL A N 1
ATOM 774 C CA . VAL A 1 96 ? 3.539 -4.946 -0.519 1.00 92.50 96 VAL A CA 1
ATOM 775 C C . VAL A 1 96 ? 3.546 -4.028 -1.727 1.00 92.50 96 VAL A C 1
ATOM 777 O O . VAL A 1 96 ? 3.327 -4.486 -2.845 1.00 92.50 96 VAL A O 1
ATOM 780 N N . THR A 1 97 ? 3.776 -2.736 -1.521 1.00 95.00 97 THR A N 1
ATOM 781 C CA . THR A 1 97 ? 3.669 -1.749 -2.599 1.00 95.00 97 THR A CA 1
ATOM 782 C C . THR A 1 97 ? 4.563 -0.534 -2.370 1.00 95.00 97 THR A C 1
ATOM 784 O O . THR A 1 97 ? 5.051 -0.302 -1.266 1.00 95.00 97 THR A O 1
ATOM 787 N N . GLY A 1 98 ? 4.776 0.257 -3.425 1.00 93.06 98 GLY A N 1
ATOM 788 C CA . GLY A 1 98 ? 5.241 1.639 -3.317 1.00 93.06 98 GLY A CA 1
ATOM 789 C C . GLY A 1 98 ? 4.176 2.578 -2.717 1.00 93.06 98 GLY A C 1
ATOM 790 O O . GLY A 1 98 ? 3.126 2.108 -2.274 1.00 93.06 98 GLY A O 1
ATOM 791 N N . PRO A 1 99 ? 4.407 3.907 -2.738 1.00 95.44 99 PRO A N 1
ATOM 792 C CA . PRO A 1 99 ? 3.575 4.896 -2.051 1.00 95.44 99 PRO A CA 1
ATOM 793 C C . PRO A 1 99 ? 2.077 4.721 -2.269 1.00 95.44 99 PRO A C 1
ATOM 795 O O . PRO A 1 99 ? 1.605 4.848 -3.396 1.00 95.44 99 PRO A O 1
ATOM 798 N N . CYS A 1 100 ? 1.310 4.507 -1.200 1.00 97.31 100 CYS A N 1
ATOM 799 C CA . CYS A 1 100 ? -0.113 4.220 -1.314 1.00 97.31 100 CYS A CA 1
ATOM 800 C C . CYS A 1 100 ? -1.025 5.059 -0.408 1.00 97.31 100 CYS A C 1
ATOM 802 O O . CYS A 1 100 ? -0.605 5.696 0.563 1.00 97.31 100 CYS A O 1
ATOM 804 N N . LYS A 1 101 ? -2.315 5.014 -0.748 1.00 97.69 101 LYS A N 1
ATOM 805 C CA . LYS A 1 101 ? -3.452 5.408 0.092 1.00 97.69 101 LYS A CA 1
ATOM 806 C C . LYS A 1 101 ? -4.434 4.241 0.161 1.00 97.69 101 LYS A C 1
ATOM 808 O O . LYS A 1 101 ? -4.615 3.553 -0.844 1.00 97.69 101 LYS A O 1
ATOM 813 N N . ALA A 1 102 ? -5.068 4.042 1.312 1.00 98.12 102 ALA A N 1
ATOM 814 C CA . ALA A 1 102 ? -6.029 2.960 1.514 1.00 98.12 102 ALA A CA 1
ATOM 815 C C . ALA A 1 102 ? -7.414 3.513 1.857 1.00 98.12 102 ALA A C 1
ATOM 817 O O . ALA A 1 102 ? -7.535 4.472 2.622 1.00 98.12 102 ALA A O 1
ATOM 818 N N . ARG A 1 103 ? -8.462 2.919 1.291 1.00 98.06 103 ARG A N 1
ATOM 819 C CA . ARG A 1 103 ? -9.851 3.240 1.618 1.00 98.06 103 ARG A CA 1
ATOM 820 C C . ARG A 1 103 ? -10.714 1.984 1.667 1.00 98.06 103 ARG A C 1
ATOM 822 O O . ARG A 1 103 ? -10.442 1.043 0.931 1.00 98.06 103 ARG A O 1
ATOM 829 N N . ASN A 1 104 ? -11.736 1.965 2.521 1.00 98.38 104 ASN A N 1
ATOM 830 C CA . ASN A 1 104 ? -12.705 0.862 2.611 1.00 98.38 104 ASN A CA 1
ATOM 831 C C . ASN A 1 104 ? -12.059 -0.534 2.771 1.00 98.38 104 ASN A C 1
ATOM 833 O O . ASN A 1 104 ? -12.574 -1.520 2.247 1.00 98.38 104 ASN A O 1
ATOM 837 N N . CYS A 1 105 ? -10.897 -0.629 3.424 1.00 98.50 105 CYS A N 1
ATOM 838 C CA . CYS A 1 105 ? -10.163 -1.890 3.560 1.00 98.50 105 CYS A CA 1
ATOM 839 C C . CYS A 1 105 ? -10.430 -2.541 4.917 1.00 98.50 105 CYS A C 1
ATOM 841 O O . CYS A 1 105 ? -10.564 -1.839 5.922 1.00 98.50 105 CYS A O 1
ATOM 843 N N . THR A 1 106 ? -10.448 -3.874 4.961 1.00 98.25 106 THR A N 1
ATOM 844 C CA . THR A 1 106 ? -10.683 -4.631 6.201 1.00 98.25 106 THR A CA 1
ATOM 845 C C . THR A 1 106 ? -9.715 -5.804 6.343 1.00 98.25 106 THR A C 1
ATOM 847 O O . THR A 1 106 ? -9.563 -6.577 5.401 1.00 98.25 106 THR A O 1
ATOM 850 N N . LYS A 1 107 ? -9.102 -5.990 7.522 1.00 93.38 107 LYS A N 1
ATOM 851 C CA . LYS A 1 107 ? -8.207 -7.134 7.815 1.00 93.38 107 LYS A CA 1
ATOM 852 C C . LYS A 1 107 ? -7.017 -7.254 6.854 1.00 93.38 107 LYS A C 1
ATOM 854 O O . LYS A 1 107 ? -6.660 -8.354 6.444 1.00 93.38 107 LYS A O 1
ATOM 859 N N . CYS A 1 108 ? -6.421 -6.137 6.451 1.00 91.62 108 CYS A N 1
ATOM 860 C CA . CYS A 1 108 ? -5.298 -6.143 5.511 1.00 91.62 108 CYS A CA 1
ATOM 861 C C . CYS A 1 108 ? -3.976 -5.813 6.203 1.00 91.62 108 CYS A C 1
ATOM 863 O O . CYS A 1 108 ? -3.931 -4.987 7.114 1.00 91.62 108 CYS A O 1
ATOM 865 N N . SER A 1 109 ? -2.891 -6.380 5.681 1.00 93.25 109 SER A N 1
ATOM 866 C CA . SER A 1 109 ? -1.523 -6.026 6.058 1.00 93.25 109 SER A CA 1
ATOM 867 C C . SER A 1 109 ? -0.847 -5.296 4.909 1.00 93.25 109 SER A C 1
ATOM 869 O O . SER A 1 109 ? -0.668 -5.862 3.833 1.00 93.25 109 SER A O 1
ATOM 871 N N . ILE A 1 110 ? -0.474 -4.036 5.121 1.00 95.75 110 ILE A N 1
ATOM 872 C CA . ILE A 1 110 ? 0.057 -3.142 4.092 1.00 95.75 110 ILE A CA 1
ATOM 873 C C . ILE A 1 110 ? 1.501 -2.775 4.431 1.00 95.75 110 ILE A C 1
ATOM 875 O O . ILE A 1 110 ? 1.776 -2.170 5.464 1.00 95.75 110 ILE A O 1
ATOM 879 N N . PHE A 1 111 ? 2.419 -3.092 3.525 1.00 94.31 111 PHE A N 1
ATOM 880 C CA . PHE A 1 111 ? 3.833 -2.741 3.599 1.00 94.31 111 PHE A CA 1
ATOM 881 C C . PHE A 1 111 ? 4.118 -1.681 2.546 1.00 94.31 111 PHE A C 1
ATOM 883 O O . PHE A 1 111 ? 4.062 -1.966 1.348 1.00 94.31 111 PHE A O 1
ATOM 890 N N . THR A 1 112 ? 4.400 -0.455 2.983 1.00 94.38 112 THR A N 1
ATOM 891 C CA . THR A 1 112 ? 4.523 0.673 2.057 1.00 94.38 112 THR A CA 1
ATOM 892 C C . THR A 1 112 ? 5.494 1.743 2.553 1.00 94.38 112 THR A C 1
ATOM 894 O O . THR A 1 112 ? 5.397 2.204 3.694 1.00 94.38 112 THR A O 1
ATOM 897 N N . PRO A 1 113 ? 6.428 2.208 1.710 1.00 92.44 113 PRO A N 1
ATOM 898 C CA . PRO A 1 113 ? 7.085 3.486 1.900 1.00 92.44 113 PRO A CA 1
ATOM 899 C C . PRO A 1 113 ? 6.236 4.596 1.260 1.00 92.44 113 PRO A C 1
ATOM 901 O O . PRO A 1 113 ? 5.832 4.493 0.107 1.00 92.44 113 PRO A O 1
ATOM 904 N N . CYS A 1 114 ? 5.982 5.688 1.976 1.00 93.50 114 CYS A N 1
ATOM 905 C CA . CYS A 1 114 ? 5.153 6.801 1.520 1.00 93.50 114 CYS A CA 1
ATOM 906 C C . CYS A 1 114 ? 5.822 8.155 1.767 1.00 93.50 114 CYS A C 1
ATOM 908 O O . CYS A 1 114 ? 6.545 8.368 2.735 1.00 93.50 114 CYS A O 1
ATOM 910 N N . THR A 1 115 ? 5.509 9.137 0.921 1.00 93.12 115 THR A N 1
ATOM 911 C CA . THR A 1 115 ? 5.718 10.539 1.318 1.00 93.12 115 THR A CA 1
ATOM 912 C C . THR A 1 115 ? 4.580 10.987 2.230 1.00 93.12 115 THR A C 1
ATOM 914 O O . THR A 1 115 ? 4.830 11.598 3.263 1.00 93.12 115 THR A O 1
ATOM 917 N N . GLN A 1 116 ? 3.345 10.646 1.850 1.00 94.62 116 GLN A N 1
ATOM 918 C CA . GLN A 1 116 ? 2.120 10.878 2.612 1.00 94.62 116 GLN A CA 1
ATOM 919 C C . GLN A 1 116 ? 1.317 9.582 2.624 1.00 94.62 116 GLN A C 1
ATOM 921 O O . GLN A 1 116 ? 1.020 9.045 1.558 1.00 94.62 116 GLN A O 1
ATOM 926 N N . PHE A 1 117 ? 0.952 9.104 3.807 1.00 97.56 117 PHE A N 1
ATOM 927 C CA . PHE A 1 117 ? 0.063 7.961 3.973 1.00 97.56 117 PHE A CA 1
ATOM 928 C C . PHE A 1 117 ? -1.279 8.439 4.525 1.00 97.56 117 PHE A C 1
ATOM 930 O O . PHE A 1 117 ? -1.315 9.235 5.466 1.00 97.56 117 PHE A O 1
ATOM 937 N N . ARG A 1 118 ? -2.373 7.982 3.909 1.00 97.69 118 ARG A N 1
ATOM 938 C CA . ARG A 1 118 ? -3.745 8.282 4.332 1.00 97.69 118 ARG A CA 1
ATOM 939 C C . ARG A 1 118 ? -4.584 7.010 4.318 1.00 97.69 118 ARG A C 1
ATOM 941 O O . ARG A 1 118 ? -4.549 6.282 3.320 1.00 97.69 118 ARG A O 1
ATOM 948 N N . THR A 1 119 ? -5.370 6.803 5.369 1.00 97.69 119 THR A N 1
ATOM 949 C CA . THR A 1 119 ? -6.438 5.798 5.413 1.00 97.69 119 THR A CA 1
ATOM 950 C C . THR A 1 119 ? -7.793 6.453 5.635 1.00 97.69 119 THR A C 1
ATOM 952 O O . THR A 1 119 ? -7.885 7.476 6.315 1.00 97.69 119 THR A O 1
ATOM 955 N N . ARG A 1 120 ? -8.843 5.872 5.046 1.00 98.06 120 ARG A N 1
ATOM 956 C CA . ARG A 1 120 ? -10.228 6.304 5.251 1.00 98.06 120 ARG A CA 1
ATOM 957 C C . ARG A 1 120 ? -11.175 5.109 5.246 1.00 98.06 120 ARG A C 1
ATOM 959 O O . ARG A 1 120 ? -11.080 4.287 4.341 1.00 98.06 120 ARG A O 1
ATOM 966 N N . ASP A 1 121 ? -12.104 5.033 6.191 1.00 98.25 121 ASP A N 1
ATOM 967 C CA . ASP A 1 121 ? -13.084 3.936 6.270 1.00 98.25 121 ASP A CA 1
ATOM 968 C C . ASP A 1 121 ? -12.427 2.539 6.364 1.00 98.25 121 ASP A C 1
ATOM 970 O O . ASP A 1 121 ? -12.908 1.571 5.777 1.00 98.25 121 ASP A O 1
ATOM 974 N N . CYS A 1 122 ? -11.291 2.422 7.060 1.00 98.38 122 CYS A N 1
ATOM 975 C CA . CYS A 1 122 ? -10.558 1.162 7.198 1.00 98.38 122 CYS A CA 1
ATOM 976 C C . CYS A 1 122 ? -10.730 0.533 8.589 1.00 98.38 122 CYS A C 1
ATOM 978 O O . CYS A 1 122 ? -10.797 1.235 9.601 1.00 98.38 122 CYS A O 1
ATOM 980 N N . VAL A 1 123 ? -10.742 -0.800 8.657 1.00 98.31 123 VAL A N 1
ATOM 981 C CA . VAL A 1 123 ? -10.917 -1.550 9.911 1.00 98.31 123 VAL A CA 1
ATOM 982 C C . VAL A 1 123 ? -9.896 -2.676 10.017 1.00 98.31 123 VAL A C 1
ATOM 984 O O . VAL A 1 123 ? -9.785 -3.485 9.104 1.00 98.31 123 VAL A O 1
ATOM 987 N N . ASP A 1 124 ? -9.212 -2.772 11.157 1.00 97.12 124 ASP A N 1
ATOM 988 C CA . ASP A 1 124 ? -8.255 -3.853 11.441 1.00 97.12 124 ASP A CA 1
ATOM 989 C C . ASP A 1 124 ? -7.155 -3.943 10.372 1.00 97.12 124 ASP A C 1
ATOM 991 O O . ASP A 1 124 ? -7.116 -4.864 9.559 1.00 97.12 124 ASP A O 1
ATOM 995 N N . ILE A 1 125 ? -6.304 -2.917 10.318 1.00 96.94 125 ILE A N 1
ATOM 996 C CA . ILE A 1 125 ? -5.223 -2.824 9.331 1.00 96.94 125 ILE A CA 1
ATOM 997 C C . ILE A 1 125 ? -3.880 -2.806 10.045 1.00 96.94 125 ILE A C 1
ATOM 999 O O . ILE A 1 125 ? -3.637 -1.937 10.883 1.00 96.94 125 ILE A O 1
ATOM 1003 N N . GLU A 1 126 ? -2.992 -3.703 9.631 1.00 94.88 126 GLU A N 1
ATOM 1004 C CA . GLU A 1 126 ? -1.569 -3.658 9.959 1.00 94.88 126 GLU A CA 1
ATOM 1005 C C . GLU A 1 126 ? -0.852 -2.805 8.913 1.00 94.88 126 GLU A C 1
ATOM 1007 O O . GLU A 1 126 ? -0.884 -3.116 7.721 1.00 94.88 126 GLU A O 1
ATOM 1012 N N . VAL A 1 127 ? -0.193 -1.727 9.326 1.00 95.69 127 VAL A N 1
ATOM 1013 C CA . VAL A 1 127 ? 0.552 -0.846 8.422 1.00 95.69 127 VAL A CA 1
ATOM 1014 C C . VAL A 1 127 ? 2.026 -0.848 8.801 1.00 95.69 127 VAL A C 1
ATOM 1016 O O . VAL A 1 127 ? 2.442 -0.212 9.767 1.00 95.69 127 VAL A O 1
ATOM 1019 N N . PHE A 1 128 ? 2.841 -1.499 7.980 1.00 93.00 128 PHE A N 1
ATOM 1020 C CA . PHE A 1 128 ? 4.296 -1.429 8.041 1.00 93.00 128 PHE A CA 1
ATOM 1021 C C . PHE A 1 128 ? 4.748 -0.251 7.186 1.00 93.00 128 PHE A C 1
ATOM 1023 O O . PHE A 1 128 ? 4.701 -0.298 5.953 1.00 93.00 128 PHE A O 1
ATOM 1030 N N . LEU A 1 129 ? 5.145 0.834 7.846 1.00 92.00 129 LEU A N 1
ATOM 1031 C CA . LEU A 1 129 ? 5.236 2.146 7.226 1.00 92.00 129 LEU A CA 1
ATOM 1032 C C . LEU A 1 129 ? 6.633 2.759 7.351 1.00 92.00 129 LEU A C 1
ATOM 1034 O O . LEU A 1 129 ? 7.224 2.837 8.426 1.00 92.00 129 LEU A O 1
ATOM 1038 N N . PHE A 1 130 ? 7.133 3.265 6.229 1.00 90.94 130 PHE A N 1
ATOM 1039 C CA . PHE A 1 130 ? 8.090 4.367 6.208 1.00 90.94 130 PHE A CA 1
ATOM 1040 C C . PHE A 1 130 ? 7.325 5.581 5.693 1.00 90.94 130 PHE A C 1
ATOM 1042 O O . PHE A 1 130 ? 6.731 5.498 4.621 1.00 90.94 130 PHE A O 1
ATOM 1049 N N . CYS A 1 131 ? 7.290 6.692 6.426 1.00 93.12 131 CYS A N 1
ATOM 1050 C CA . CYS A 1 131 ? 6.554 7.870 5.964 1.00 93.12 131 CYS A CA 1
ATOM 1051 C C . CYS A 1 131 ? 7.309 9.156 6.241 1.00 93.12 131 CYS A C 1
ATOM 1053 O O . CYS A 1 131 ? 7.690 9.404 7.376 1.00 93.12 131 CYS A O 1
ATOM 1055 N N . ILE A 1 132 ? 7.497 10.003 5.231 1.00 91.81 132 ILE A N 1
ATOM 1056 C CA . ILE A 1 132 ? 8.192 11.285 5.422 1.00 91.81 132 ILE A CA 1
ATOM 1057 C C . ILE A 1 132 ? 7.349 12.206 6.313 1.00 91.81 132 ILE A C 1
ATOM 1059 O O . ILE A 1 132 ? 7.844 12.757 7.298 1.00 91.81 132 ILE A O 1
ATOM 1063 N N . THR A 1 133 ? 6.064 12.362 5.991 1.00 94.44 133 THR A N 1
ATOM 1064 C CA . THR A 1 133 ? 5.127 13.147 6.805 1.00 94.44 133 THR A CA 1
ATOM 1065 C C . THR A 1 133 ? 4.438 12.289 7.859 1.00 94.44 133 THR A C 1
ATOM 1067 O O . THR A 1 133 ? 4.506 11.063 7.827 1.00 94.44 133 THR A O 1
ATOM 1070 N N . LYS A 1 134 ? 3.700 12.936 8.763 1.00 96.38 134 LYS A N 1
ATOM 1071 C CA . LYS A 1 134 ? 2.792 12.244 9.680 1.00 96.38 134 LYS A CA 1
ATOM 1072 C C . LYS A 1 134 ? 1.756 11.428 8.886 1.00 96.38 134 LYS A C 1
ATOM 1074 O O . LYS A 1 134 ? 1.140 12.009 7.983 1.00 96.38 134 LYS A O 1
ATOM 1079 N N . PRO A 1 135 ? 1.580 10.125 9.165 1.00 97.75 135 PRO A N 1
ATOM 1080 C CA . PRO A 1 135 ? 0.478 9.359 8.602 1.00 97.75 135 PRO A CA 1
ATOM 1081 C C . PRO A 1 135 ? -0.853 9.866 9.145 1.00 97.75 135 PRO A C 1
ATOM 1083 O O . PRO A 1 135 ? -0.933 10.365 10.266 1.00 97.75 135 PRO A O 1
ATOM 1086 N N . ILE A 1 136 ? -1.892 9.753 8.329 1.00 98.06 136 ILE A N 1
ATOM 1087 C CA . ILE A 1 136 ? -3.222 10.270 8.631 1.00 98.06 136 ILE A CA 1
ATOM 1088 C C . ILE A 1 136 ? -4.230 9.125 8.593 1.00 98.06 136 ILE A C 1
ATOM 1090 O O . ILE A 1 136 ? -4.236 8.352 7.632 1.00 98.06 136 ILE A O 1
ATOM 1094 N N . ILE A 1 137 ? -5.108 9.074 9.590 1.00 97.94 137 ILE A N 1
ATOM 1095 C CA . ILE A 1 137 ? -6.289 8.212 9.590 1.00 97.94 137 ILE A CA 1
ATOM 1096 C C . ILE A 1 137 ? -7.567 9.053 9.706 1.00 97.94 137 ILE A C 1
ATOM 1098 O O . ILE A 1 137 ? -7.568 10.126 10.315 1.00 97.94 137 ILE A O 1
ATOM 1102 N N . GLU A 1 138 ? -8.648 8.563 9.107 1.00 98.06 138 GLU A N 1
ATOM 1103 C CA . GLU A 1 138 ? -9.982 9.170 9.138 1.00 98.06 138 GLU A CA 1
ATOM 1104 C C . GLU A 1 138 ? -11.045 8.062 9.097 1.00 98.06 138 GLU A C 1
ATOM 1106 O O . GLU A 1 138 ? -10.909 7.096 8.344 1.00 98.06 138 GLU A O 1
ATOM 1111 N N . THR A 1 139 ? -12.089 8.160 9.916 1.00 97.31 139 THR A N 1
ATOM 1112 C CA . THR A 1 139 ? -13.214 7.208 10.009 1.00 97.31 139 THR A CA 1
ATOM 1113 C C . THR A 1 139 ? -12.748 5.745 10.027 1.00 97.31 139 THR A C 1
ATOM 1115 O O . THR A 1 139 ? -13.332 4.863 9.409 1.00 97.31 139 THR A O 1
ATOM 1118 N N . SER A 1 140 ? -11.621 5.479 10.685 1.00 97.56 140 SER A N 1
ATOM 1119 C CA . SER A 1 140 ? -10.948 4.179 10.681 1.00 97.56 140 SER A CA 1
ATOM 1120 C C . SER A 1 140 ? -10.740 3.708 12.113 1.00 97.56 140 SER A C 1
ATOM 1122 O O . SER A 1 140 ? -10.666 4.536 13.015 1.00 97.56 140 SER A O 1
ATOM 1124 N N . ARG A 1 141 ? -10.644 2.395 12.339 1.00 97.38 141 ARG A N 1
ATOM 1125 C CA . ARG A 1 141 ? -10.448 1.823 13.683 1.00 97.38 141 ARG A CA 1
ATOM 1126 C C . ARG A 1 141 ? -9.567 0.581 13.661 1.00 97.38 141 ARG A C 1
ATOM 1128 O O . ARG A 1 141 ? -9.500 -0.117 12.650 1.00 97.38 141 ARG A O 1
ATOM 1135 N N . SER A 1 142 ? -8.950 0.280 14.801 1.00 96.75 142 SER A N 1
ATOM 1136 C CA . SER A 1 142 ? -8.032 -0.855 14.961 1.00 96.75 142 SER A CA 1
ATOM 1137 C C . SER A 1 142 ? -6.877 -0.809 13.953 1.00 96.75 142 SER A C 1
ATOM 1139 O O . SER A 1 142 ? -6.537 -1.817 13.341 1.00 96.75 142 SER A O 1
ATOM 1141 N N . ILE A 1 143 ? -6.302 0.377 13.738 1.00 97.88 143 ILE A N 1
ATOM 1142 C CA . ILE A 1 143 ? -5.143 0.558 12.857 1.00 97.88 143 ILE A CA 1
ATOM 1143 C C . ILE A 1 143 ? -3.861 0.403 13.674 1.00 97.88 143 ILE A C 1
ATOM 1145 O O . ILE A 1 143 ? -3.691 1.069 14.692 1.00 97.88 143 ILE A O 1
ATOM 1149 N N . ARG A 1 144 ? -2.939 -0.443 13.230 1.00 95.81 144 ARG A N 1
ATOM 1150 C CA . ARG A 1 144 ? -1.676 -0.707 13.924 1.00 95.81 144 ARG A CA 1
ATOM 1151 C C . ARG A 1 144 ? -0.522 -0.264 13.049 1.00 95.81 144 ARG A C 1
ATOM 1153 O O . ARG A 1 144 ? -0.385 -0.713 11.914 1.00 95.81 144 ARG A O 1
ATOM 1160 N N . PHE A 1 145 ? 0.276 0.679 13.537 1.00 95.44 145 PHE A N 1
ATOM 1161 C CA . PHE A 1 145 ? 1.438 1.176 12.807 1.00 95.44 145 PHE A CA 1
ATOM 1162 C C . PHE A 1 145 ? 2.708 0.501 13.306 1.00 95.44 145 PHE A C 1
ATOM 1164 O O . PHE A 1 145 ? 2.993 0.503 14.501 1.00 95.44 145 PHE A O 1
ATOM 1171 N N . HIS A 1 146 ? 3.505 0.007 12.367 1.00 89.81 146 HIS A N 1
ATOM 1172 C CA . HIS A 1 146 ? 4.808 -0.607 12.585 1.00 89.81 146 HIS A CA 1
ATOM 1173 C C . HIS A 1 146 ? 5.865 0.102 11.738 1.00 89.81 146 HIS A C 1
ATOM 1175 O O . HIS A 1 146 ? 5.577 0.617 10.654 1.00 89.81 146 HIS A O 1
ATOM 1181 N N . SER A 1 147 ? 7.120 0.071 12.186 1.00 84.19 147 SER A N 1
ATOM 1182 C CA . SER A 1 147 ? 8.246 0.488 11.347 1.00 84.19 147 SER A CA 1
ATOM 1183 C C . SER A 1 147 ? 8.397 -0.466 10.160 1.00 84.19 147 SER A C 1
ATOM 1185 O O . SER A 1 147 ? 8.433 -1.686 10.337 1.00 84.19 147 SER A O 1
ATOM 1187 N N . LEU A 1 148 ? 8.521 0.071 8.944 1.00 82.94 148 LEU A N 1
ATOM 1188 C CA . LEU A 1 148 ? 8.760 -0.744 7.753 1.00 82.94 148 LEU A CA 1
ATOM 1189 C C . LEU A 1 148 ? 10.171 -1.350 7.764 1.00 82.94 148 LEU A C 1
ATOM 1191 O O . LEU A 1 148 ? 11.169 -0.634 7.687 1.00 82.94 148 LEU A O 1
ATOM 1195 N N . ALA A 1 149 ? 10.238 -2.680 7.767 1.00 78.81 149 ALA A N 1
ATOM 1196 C CA . ALA A 1 149 ? 11.444 -3.453 7.492 1.00 78.81 149 ALA A CA 1
ATOM 1197 C C . ALA A 1 149 ? 11.219 -4.288 6.223 1.00 78.81 149 ALA A C 1
ATOM 1199 O O . ALA A 1 149 ? 10.595 -5.345 6.268 1.00 78.81 149 ALA A O 1
ATOM 1200 N N . LEU A 1 150 ? 11.694 -3.789 5.079 1.00 72.62 150 LEU A N 1
ATOM 1201 C CA . LEU A 1 150 ? 11.515 -4.426 3.774 1.00 72.62 150 LEU A CA 1
ATOM 1202 C C . LEU A 1 150 ? 12.822 -4.393 2.981 1.00 72.62 150 LEU A C 1
ATOM 1204 O O . LEU A 1 150 ? 13.507 -3.374 2.946 1.00 72.62 150 LEU A O 1
ATOM 1208 N N . TYR A 1 151 ? 13.137 -5.500 2.311 1.00 76.00 151 TYR A N 1
ATOM 1209 C CA . TYR A 1 151 ? 14.258 -5.593 1.382 1.00 76.00 151 TYR A CA 1
ATOM 1210 C C . TYR A 1 151 ? 13.881 -6.441 0.167 1.00 76.00 151 TYR A C 1
ATOM 1212 O O . TYR A 1 151 ? 13.309 -7.522 0.304 1.00 76.00 151 TYR A O 1
ATOM 1220 N N . TYR A 1 152 ? 14.242 -5.956 -1.017 1.00 74.19 152 TYR A N 1
ATOM 1221 C CA . TYR A 1 152 ? 14.254 -6.714 -2.263 1.00 74.19 152 TYR A CA 1
ATOM 1222 C C . TYR A 1 152 ? 15.310 -6.114 -3.200 1.00 74.19 152 TYR A C 1
ATOM 1224 O O . TYR A 1 152 ? 15.797 -5.010 -2.975 1.00 74.19 152 TYR A O 1
ATOM 1232 N N . GLU A 1 153 ? 15.670 -6.851 -4.247 1.00 77.50 153 GLU A N 1
ATOM 1233 C CA . GLU A 1 153 ? 16.857 -6.597 -5.077 1.00 77.50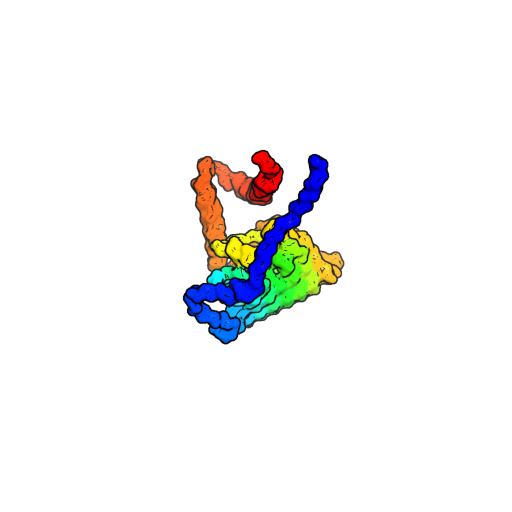 153 GLU A CA 1
ATOM 1234 C C . GLU A 1 153 ? 16.964 -5.162 -5.626 1.00 77.50 153 GLU A C 1
ATOM 1236 O O . GLU A 1 153 ? 18.032 -4.564 -5.559 1.00 77.50 153 GLU A O 1
ATOM 1241 N N . ASN A 1 154 ? 15.859 -4.575 -6.096 1.00 79.12 154 ASN A N 1
ATOM 1242 C CA . ASN A 1 154 ? 15.841 -3.243 -6.718 1.00 79.12 154 ASN A CA 1
ATOM 1243 C C . ASN A 1 154 ? 15.327 -2.118 -5.799 1.00 79.12 154 ASN A C 1
ATOM 1245 O O . ASN A 1 154 ? 15.031 -1.023 -6.278 1.00 79.12 154 ASN A O 1
ATOM 1249 N N . ILE A 1 155 ? 15.206 -2.357 -4.487 1.00 77.94 155 ILE A N 1
ATOM 1250 C CA . ILE A 1 155 ? 14.562 -1.400 -3.572 1.00 77.94 155 ILE A CA 1
ATOM 1251 C C . ILE A 1 155 ? 15.281 -0.048 -3.513 1.00 77.94 155 ILE A C 1
ATOM 1253 O O . ILE A 1 155 ? 14.625 0.984 -3.416 1.00 77.94 155 ILE A O 1
ATOM 1257 N N . GLU A 1 156 ? 16.612 -0.037 -3.613 1.00 80.25 156 GLU A N 1
ATOM 1258 C CA . GLU A 1 156 ? 17.414 1.190 -3.561 1.00 80.25 156 GLU A CA 1
ATOM 1259 C C . GLU A 1 156 ? 17.162 2.084 -4.782 1.00 80.25 156 GLU A C 1
ATOM 1261 O O . GLU A 1 156 ? 16.912 3.280 -4.632 1.00 80.25 156 GLU A O 1
ATOM 1266 N N . ASP A 1 157 ? 17.154 1.505 -5.987 1.00 85.31 157 ASP A N 1
ATOM 1267 C CA . ASP A 1 157 ? 16.851 2.230 -7.228 1.00 85.31 157 ASP A CA 1
ATOM 1268 C C . ASP A 1 157 ? 15.407 2.751 -7.223 1.00 85.31 157 ASP A C 1
ATOM 1270 O O . ASP A 1 157 ? 15.153 3.921 -7.517 1.00 85.31 157 ASP A O 1
ATOM 1274 N N . HIS A 1 158 ? 14.455 1.916 -6.798 1.00 85.81 158 HIS A N 1
ATOM 1275 C CA . HIS A 1 158 ? 13.057 2.327 -6.692 1.00 85.81 158 HIS A CA 1
ATOM 1276 C C . HIS A 1 158 ? 12.865 3.450 -5.674 1.00 85.81 158 HIS A C 1
ATOM 1278 O O . HIS A 1 158 ? 12.120 4.395 -5.934 1.00 85.81 158 HIS A O 1
ATOM 1284 N N . ALA A 1 159 ? 13.559 3.384 -4.537 1.00 81.62 159 ALA A N 1
ATOM 1285 C CA . ALA A 1 159 ? 13.500 4.414 -3.515 1.00 81.62 159 ALA A CA 1
ATOM 1286 C C . ALA A 1 159 ? 14.100 5.740 -4.010 1.00 81.62 159 ALA A C 1
ATOM 1288 O O . ALA A 1 159 ? 13.490 6.788 -3.806 1.00 81.62 159 ALA A O 1
ATOM 1289 N N . CYS A 1 160 ? 15.231 5.705 -4.720 1.00 87.75 160 CYS A N 1
ATOM 1290 C CA . CYS A 1 160 ? 15.836 6.890 -5.337 1.00 87.75 160 CYS A CA 1
ATOM 1291 C C . CYS A 1 160 ? 14.930 7.541 -6.395 1.00 87.75 160 CYS A C 1
ATOM 1293 O O . CYS A 1 160 ? 14.919 8.764 -6.530 1.00 87.75 160 CYS A O 1
ATOM 1295 N N . LYS A 1 161 ? 14.155 6.741 -7.137 1.00 89.56 161 LYS A N 1
ATOM 1296 C CA . LYS A 1 161 ? 13.185 7.238 -8.127 1.00 89.56 161 LYS A CA 1
ATOM 1297 C C . LYS A 1 161 ? 11.913 7.792 -7.481 1.00 89.56 161 LYS A C 1
ATOM 1299 O O . LYS A 1 161 ? 11.359 8.772 -7.974 1.00 89.56 161 LYS A O 1
ATOM 1304 N N . ALA A 1 162 ? 11.443 7.179 -6.395 1.00 84.56 162 ALA A N 1
ATOM 1305 C CA . ALA A 1 162 ? 10.182 7.535 -5.744 1.00 84.56 162 ALA A CA 1
ATOM 1306 C C . ALA A 1 162 ? 10.312 8.666 -4.707 1.00 84.56 162 ALA A C 1
ATOM 1308 O O . ALA A 1 162 ? 9.361 9.425 -4.506 1.00 84.56 162 ALA A O 1
ATOM 1309 N N . PHE A 1 163 ? 11.466 8.805 -4.044 1.00 84.00 163 PHE A N 1
ATOM 1310 C CA . PHE A 1 163 ? 11.645 9.718 -2.913 1.00 84.00 163 PHE A CA 1
ATOM 1311 C C . PHE A 1 163 ? 12.839 10.651 -3.091 1.00 84.00 163 PHE A C 1
ATOM 1313 O O . PHE A 1 163 ? 13.908 10.271 -3.551 1.00 84.00 163 PHE A O 1
ATOM 1320 N N . LYS A 1 164 ? 12.672 11.893 -2.627 1.00 77.50 164 LYS A N 1
ATOM 1321 C CA . LYS A 1 164 ? 13.745 12.900 -2.620 1.00 77.50 164 LYS A CA 1
ATOM 1322 C C . LYS A 1 164 ? 14.713 12.744 -1.441 1.00 77.50 164 LYS A C 1
ATOM 1324 O O . LYS A 1 164 ? 15.820 13.265 -1.493 1.00 77.50 164 LYS A O 1
ATOM 1329 N N . SER A 1 165 ? 14.279 12.099 -0.358 1.00 75.44 165 SER A N 1
ATOM 1330 C CA . SER A 1 165 ? 15.076 11.860 0.848 1.00 75.44 165 SER A CA 1
ATOM 1331 C C . SER A 1 165 ? 14.526 10.659 1.608 1.00 75.44 165 SER A C 1
ATOM 1333 O O . SER A 1 165 ? 13.313 10.538 1.767 1.00 75.44 165 SER A O 1
ATOM 1335 N N . LEU A 1 166 ? 15.428 9.811 2.105 1.00 74.38 166 LEU A N 1
ATOM 1336 C CA . LEU A 1 166 ? 15.113 8.646 2.939 1.00 74.38 166 LEU A CA 1
ATOM 1337 C C . LEU A 1 166 ? 15.478 8.861 4.419 1.00 74.38 166 LEU A C 1
ATOM 1339 O O . LEU A 1 166 ? 15.306 7.967 5.239 1.00 74.38 166 LEU A O 1
ATOM 1343 N N . PHE A 1 167 ? 15.981 10.047 4.778 1.00 75.94 167 PHE A N 1
ATOM 1344 C CA . PHE A 1 167 ? 16.485 10.337 6.129 1.00 75.94 167 PHE A CA 1
ATOM 1345 C C . PHE A 1 167 ? 15.403 10.772 7.121 1.00 75.94 167 PHE A C 1
ATOM 1347 O O . PHE A 1 167 ? 15.681 10.919 8.308 1.00 75.94 167 PHE A O 1
ATOM 1354 N N . VAL A 1 168 ? 14.182 11.011 6.642 1.00 79.75 168 VAL A N 1
ATOM 1355 C CA . VAL A 1 168 ? 13.059 11.464 7.466 1.00 79.75 168 VAL A CA 1
ATOM 1356 C C . VAL A 1 168 ? 12.015 10.364 7.503 1.00 79.75 168 VAL A C 1
ATOM 1358 O O . VAL A 1 168 ? 11.455 10.016 6.466 1.00 79.75 168 VAL A O 1
ATOM 1361 N N . ASN A 1 169 ? 11.752 9.845 8.702 1.00 86.81 169 ASN A N 1
ATOM 1362 C CA . ASN A 1 169 ? 10.740 8.827 8.933 1.00 86.81 169 ASN A CA 1
ATOM 1363 C C . ASN A 1 169 ? 9.895 9.185 10.164 1.00 86.81 169 ASN A C 1
ATOM 1365 O O . ASN A 1 169 ? 10.395 9.230 11.283 1.00 86.81 169 ASN A O 1
ATOM 1369 N N . SER A 1 170 ? 8.612 9.420 9.926 1.00 92.56 170 SER A N 1
ATOM 1370 C CA . SER A 1 170 ? 7.595 9.912 10.856 1.00 92.56 170 SER A CA 1
ATOM 1371 C C . SER A 1 170 ? 6.473 8.882 11.064 1.00 92.56 170 SER A C 1
ATOM 1373 O O . SER A 1 170 ? 5.375 9.244 11.492 1.00 92.56 170 SER A O 1
ATOM 1375 N N . TRP A 1 171 ? 6.718 7.606 10.738 1.00 91.88 171 TRP A N 1
ATOM 1376 C CA . TRP A 1 171 ? 5.733 6.515 10.785 1.00 91.88 171 TRP A CA 1
ATOM 1377 C C . TRP A 1 171 ? 4.995 6.391 12.130 1.00 91.88 171 TRP A C 1
ATOM 1379 O O . TRP A 1 171 ? 3.810 6.080 12.146 1.00 91.88 171 TRP A O 1
ATOM 1389 N N . ASN A 1 172 ? 5.670 6.686 13.244 1.00 93.00 172 ASN A N 1
ATOM 1390 C CA . ASN A 1 172 ? 5.147 6.578 14.609 1.00 93.00 172 ASN A CA 1
ATOM 1391 C C . ASN A 1 172 ? 4.399 7.831 15.099 1.00 93.00 172 ASN A C 1
ATOM 1393 O O . ASN A 1 172 ? 4.015 7.908 16.261 1.00 93.00 172 ASN A O 1
ATOM 1397 N N . THR A 1 173 ? 4.207 8.836 14.241 1.00 95.00 173 THR A N 1
ATOM 1398 C CA . THR A 1 173 ? 3.559 10.110 14.602 1.00 95.00 173 THR A CA 1
ATOM 1399 C C . THR A 1 173 ? 2.219 10.287 13.890 1.00 95.00 173 THR A C 1
ATOM 1401 O O . THR A 1 173 ? 1.948 11.339 13.306 1.00 95.00 173 THR A O 1
ATOM 1404 N N . ALA A 1 174 ? 1.395 9.235 13.907 1.00 96.31 174 ALA A N 1
ATOM 1405 C CA . ALA A 1 174 ? 0.086 9.226 13.263 1.00 96.31 174 ALA A CA 1
ATOM 1406 C C . ALA A 1 174 ? -0.860 10.293 13.836 1.00 96.31 174 ALA A C 1
ATOM 1408 O O . ALA A 1 174 ? -0.819 10.624 15.022 1.00 96.31 174 ALA A O 1
ATOM 1409 N N . PHE A 1 175 ? -1.708 10.838 12.967 1.00 97.31 175 PHE A N 1
ATOM 1410 C CA . PHE A 1 175 ? -2.733 11.815 13.305 1.00 97.31 175 PHE A CA 1
ATOM 1411 C C . PHE A 1 175 ? -4.113 11.291 12.905 1.00 97.31 175 PHE A C 1
ATOM 1413 O O . PHE A 1 175 ? -4.305 10.845 11.773 1.00 97.31 175 PHE A O 1
ATOM 1420 N N . ASP A 1 176 ? -5.069 11.388 13.823 1.00 97.75 176 ASP A N 1
ATOM 1421 C CA . ASP A 1 176 ? -6.454 10.964 13.628 1.00 97.75 176 ASP A CA 1
ATOM 1422 C C . ASP A 1 176 ? -7.370 12.183 13.465 1.00 97.75 176 ASP A C 1
ATOM 1424 O O . ASP A 1 176 ? -7.433 13.040 14.348 1.00 97.75 176 ASP A O 1
ATOM 1428 N N . PHE A 1 177 ? -8.069 12.271 12.329 1.00 97.38 177 PHE A N 1
ATOM 1429 C CA . PHE A 1 177 ? -9.052 13.331 12.064 1.00 97.38 177 PHE A CA 1
ATOM 1430 C C . PHE A 1 177 ? -10.405 13.093 12.739 1.00 97.38 177 PHE A C 1
ATOM 1432 O O . PHE A 1 177 ? -11.187 14.032 12.879 1.00 97.38 177 PHE A O 1
ATOM 1439 N N . THR A 1 178 ? -10.689 11.863 13.155 1.00 96.62 178 THR A N 1
ATOM 1440 C CA . THR A 1 178 ? -11.975 11.442 13.725 1.00 96.62 178 THR A CA 1
ATOM 1441 C C . THR A 1 178 ? -11.757 10.699 15.048 1.00 96.62 178 THR A C 1
ATOM 1443 O O . THR A 1 178 ? -12.123 9.525 15.159 1.00 96.62 178 THR A O 1
ATOM 1446 N N . PRO A 1 179 ? -11.133 11.345 16.051 1.00 94.12 179 PRO A N 1
ATOM 1447 C CA . PRO A 1 179 ? -10.816 10.693 17.312 1.00 94.12 179 PRO A CA 1
ATOM 1448 C C . PRO A 1 179 ? -12.089 10.270 18.050 1.00 94.12 179 PRO A C 1
ATOM 1450 O O . PRO A 1 179 ? -13.058 11.026 18.135 1.00 94.12 179 PRO A O 1
ATOM 1453 N N . ASN A 1 180 ? -12.055 9.068 18.621 1.00 91.31 180 ASN A N 1
ATOM 1454 C CA . ASN A 1 180 ? -13.094 8.543 19.501 1.00 91.31 180 ASN A CA 1
ATOM 1455 C C . ASN A 1 180 ? -12.638 8.587 20.970 1.00 91.31 180 ASN A C 1
ATOM 1457 O O . ASN A 1 180 ? -11.528 9.017 21.285 1.00 9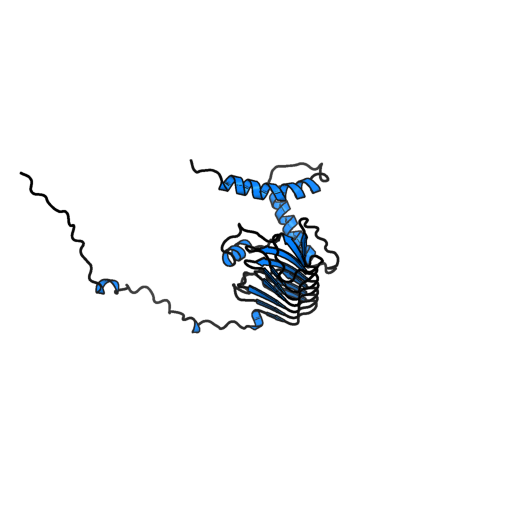1.31 180 ASN A O 1
ATOM 1461 N N . THR A 1 181 ? -13.510 8.160 21.891 1.00 91.00 181 THR A N 1
ATOM 1462 C CA . THR A 1 181 ? -13.158 8.022 23.317 1.00 91.00 181 THR A CA 1
ATOM 1463 C C . THR A 1 181 ? -12.026 7.016 23.529 1.00 91.00 181 THR A C 1
ATOM 1465 O O . THR A 1 181 ? -11.162 7.231 24.375 1.00 91.00 181 THR A O 1
ATOM 1468 N N . GLU A 1 182 ? -12.025 5.940 22.743 1.00 91.38 182 GLU A N 1
ATOM 1469 C CA . GLU A 1 182 ? -10.919 4.990 22.641 1.00 91.38 182 GLU A CA 1
ATOM 1470 C C . GLU A 1 182 ? -10.041 5.337 21.436 1.00 91.38 182 GLU A C 1
ATOM 1472 O O . GLU A 1 182 ? -10.514 5.903 20.446 1.00 91.38 182 GLU A O 1
ATOM 1477 N N . SER A 1 183 ? -8.754 4.991 21.515 1.00 93.88 183 SER A N 1
ATOM 1478 C CA . SER A 1 183 ? -7.828 5.238 20.411 1.00 93.88 183 SER A CA 1
ATOM 1479 C C . SER A 1 183 ? -8.188 4.373 19.205 1.00 93.88 183 SER A C 1
ATOM 1481 O O . SER A 1 183 ? -8.296 3.152 19.308 1.00 93.88 183 SER A O 1
ATOM 1483 N N . ASN A 1 184 ? -8.317 4.997 18.036 1.00 97.19 184 ASN A N 1
ATOM 1484 C CA . ASN A 1 184 ? -8.579 4.298 16.778 1.00 97.19 184 ASN A CA 1
ATOM 1485 C C . ASN A 1 184 ? -7.332 3.606 16.202 1.00 97.19 184 ASN A C 1
ATOM 1487 O O . ASN A 1 184 ? -7.447 2.781 15.289 1.00 97.19 184 ASN A O 1
ATOM 1491 N N . PHE A 1 185 ? -6.151 3.942 16.721 1.00 97.06 185 PHE A N 1
ATOM 1492 C CA . PHE A 1 185 ? -4.886 3.358 16.306 1.00 97.06 185 PHE A CA 1
ATOM 1493 C C . PHE A 1 185 ? -3.941 3.109 17.476 1.00 97.06 185 PHE A C 1
ATOM 1495 O O . PHE A 1 185 ? -4.070 3.707 18.545 1.00 97.06 185 PHE A O 1
ATOM 1502 N N . GLU A 1 186 ? -2.940 2.276 17.235 1.00 95.94 186 GLU A N 1
ATOM 1503 C CA . GLU A 1 186 ? -1.810 2.077 18.133 1.00 95.94 186 GLU A CA 1
ATOM 1504 C C . GLU A 1 186 ? -0.487 2.057 17.364 1.00 95.94 186 GLU A C 1
ATOM 1506 O O . GLU A 1 186 ? -0.430 1.784 16.161 1.00 95.94 186 GLU A O 1
ATOM 1511 N N . ILE A 1 187 ? 0.584 2.412 18.071 1.00 94.06 187 ILE A N 1
ATOM 1512 C CA . ILE A 1 187 ? 1.954 2.355 17.569 1.00 94.06 187 ILE A CA 1
ATOM 1513 C C . ILE A 1 187 ? 2.611 1.117 18.171 1.00 94.06 187 ILE A C 1
ATOM 1515 O O . ILE A 1 187 ? 2.739 1.004 19.390 1.00 94.06 187 ILE A O 1
ATOM 1519 N N . CYS A 1 188 ? 3.060 0.208 17.318 1.00 86.19 188 CYS A N 1
ATOM 1520 C CA . CYS A 1 188 ? 3.665 -1.051 17.717 1.00 86.19 188 CYS A CA 1
ATOM 1521 C C . CYS A 1 188 ? 5.191 -0.957 17.558 1.00 86.19 188 CYS A C 1
ATOM 1523 O O . CYS A 1 188 ? 5.740 -1.101 16.465 1.00 86.19 188 CYS A O 1
ATOM 1525 N N . GLU A 1 189 ? 5.892 -0.682 18.663 1.00 68.12 189 GLU A N 1
ATOM 1526 C CA . GLU A 1 189 ? 7.356 -0.508 18.672 1.00 68.12 189 GLU A CA 1
ATOM 1527 C C . GLU A 1 189 ? 8.130 -1.829 18.576 1.00 68.12 189 GLU A C 1
ATOM 1529 O O . GLU A 1 189 ? 9.269 -1.860 18.106 1.00 68.12 189 GLU A O 1
ATOM 1534 N N . LEU A 1 190 ? 7.510 -2.935 18.989 1.00 56.31 190 LEU A N 1
ATOM 1535 C CA . LEU A 1 190 ? 8.064 -4.266 18.803 1.00 56.31 190 LEU A CA 1
ATOM 1536 C C . LEU A 1 190 ? 7.544 -4.839 17.491 1.00 56.31 190 LEU A C 1
ATOM 1538 O O . LEU A 1 190 ? 6.338 -4.979 17.289 1.00 56.31 190 LEU A O 1
ATOM 1542 N N . VAL A 1 191 ? 8.470 -5.255 16.628 1.00 49.81 191 VAL A N 1
ATOM 1543 C CA . VAL A 1 191 ? 8.173 -6.170 15.523 1.00 49.81 191 VAL A CA 1
ATOM 1544 C C . VAL A 1 191 ? 7.911 -7.549 16.141 1.00 49.81 191 VAL A C 1
ATOM 1546 O O . VAL A 1 191 ? 8.713 -8.472 16.033 1.00 49.81 191 VAL A O 1
ATOM 1549 N N . GLN A 1 192 ? 6.803 -7.688 16.872 1.00 38.91 192 GLN A N 1
ATOM 1550 C CA . GLN A 1 192 ? 6.214 -8.996 17.087 1.00 38.91 192 GLN A CA 1
ATOM 1551 C C . GLN A 1 192 ? 5.641 -9.398 15.740 1.00 38.91 192 GLN A C 1
ATOM 1553 O O . GLN A 1 192 ? 4.573 -8.951 15.336 1.00 38.91 192 GLN A O 1
ATOM 1558 N N . ILE A 1 193 ? 6.401 -10.201 15.008 1.00 39.59 193 ILE A N 1
ATOM 1559 C CA . ILE A 1 193 ? 5.897 -10.863 13.817 1.00 39.59 193 ILE A CA 1
ATOM 1560 C C . ILE A 1 193 ? 4.883 -11.912 14.296 1.00 39.59 193 ILE A C 1
ATOM 1562 O O . ILE A 1 193 ? 5.218 -13.082 14.468 1.00 39.59 193 ILE A O 1
ATOM 1566 N N . PHE A 1 194 ? 3.650 -11.493 14.582 1.00 33.47 194 PHE A N 1
ATOM 1567 C CA . PHE A 1 194 ? 2.530 -12.407 14.762 1.00 33.47 194 PHE A CA 1
ATOM 1568 C C . PHE A 1 194 ? 2.039 -12.811 13.369 1.00 33.47 194 PHE A C 1
ATOM 1570 O O . PHE A 1 194 ? 1.104 -12.238 12.822 1.00 33.47 194 PHE A O 1
ATOM 1577 N N . PHE A 1 195 ? 2.672 -13.826 12.775 1.00 37.06 195 PHE A N 1
ATOM 1578 C CA . PHE A 1 195 ? 2.069 -14.563 11.661 1.00 37.06 195 PHE A CA 1
ATOM 1579 C C . PHE A 1 195 ? 1.007 -15.527 12.207 1.00 37.06 195 PHE A C 1
ATOM 1581 O O . PHE A 1 195 ? 1.106 -16.742 12.065 1.00 37.06 195 PHE A O 1
ATOM 1588 N N . SER A 1 196 ? -0.019 -15.011 12.881 1.00 30.94 196 SER A N 1
ATOM 1589 C CA . SER A 1 196 ? -1.206 -15.814 13.155 1.00 30.94 196 SER A CA 1
ATOM 1590 C C . SER A 1 196 ? -2.151 -15.685 11.965 1.00 30.94 196 SER A C 1
ATOM 1592 O O . SER A 1 196 ? -2.923 -14.731 11.905 1.00 30.94 196 SER A O 1
ATOM 1594 N N . SER A 1 197 ? -2.092 -16.679 11.066 1.00 33.84 197 SER A N 1
ATOM 1595 C CA . SER A 1 197 ? -3.192 -17.188 10.208 1.00 33.84 197 SER A CA 1
ATOM 1596 C C . SER A 1 197 ? -2.982 -17.214 8.683 1.00 33.84 197 SER A C 1
ATOM 1598 O O . SER A 1 197 ? -3.913 -17.589 7.979 1.00 33.84 197 SER A O 1
ATOM 1600 N N . PHE A 1 198 ? -1.789 -16.947 8.141 1.00 39.44 198 PHE A N 1
ATOM 1601 C CA . PHE A 1 198 ? -1.507 -17.290 6.735 1.00 39.44 198 PHE A CA 1
ATOM 1602 C C . PHE A 1 198 ? -0.934 -18.707 6.648 1.00 39.44 198 PHE A C 1
ATOM 1604 O O . PHE A 1 198 ? 0.272 -18.913 6.723 1.00 39.44 198 PHE A O 1
ATOM 1611 N N . SER A 1 199 ? -1.809 -19.703 6.521 1.00 34.59 199 SER A N 1
ATOM 1612 C CA . SER A 1 199 ? -1.437 -21.119 6.398 1.00 34.59 199 SER A CA 1
ATOM 1613 C C . SER A 1 199 ? -0.899 -21.528 5.017 1.00 34.59 199 SER A C 1
ATOM 1615 O O . SER A 1 199 ? -0.645 -22.714 4.814 1.00 34.59 199 SER A O 1
ATOM 1617 N N . ASP A 1 200 ? -0.678 -20.597 4.080 1.00 34.66 200 ASP A N 1
ATOM 1618 C CA . ASP A 1 200 ? -0.148 -20.918 2.749 1.00 34.66 200 ASP A CA 1
ATOM 1619 C C . ASP A 1 200 ? 1.358 -20.625 2.602 1.00 34.66 200 ASP A C 1
ATOM 1621 O O . ASP A 1 200 ? 1.843 -19.508 2.416 1.00 34.66 200 ASP A O 1
ATOM 1625 N N . VAL A 1 201 ? 2.095 -21.733 2.650 1.00 38.25 201 VAL A N 1
ATOM 1626 C CA . VAL A 1 201 ? 3.536 -21.960 2.863 1.00 38.25 201 VAL A CA 1
ATOM 1627 C C . VAL A 1 201 ? 4.484 -21.423 1.762 1.00 38.25 201 VAL A C 1
ATOM 1629 O O . VAL A 1 201 ? 5.683 -21.714 1.767 1.00 38.25 201 VAL A O 1
ATOM 1632 N N . SER A 1 202 ? 4.020 -20.607 0.814 1.00 34.19 202 SER A N 1
ATOM 1633 C CA . SER A 1 202 ? 4.860 -20.185 -0.327 1.00 34.19 202 SER A CA 1
ATOM 1634 C C . SER A 1 202 ? 5.568 -18.840 -0.128 1.00 34.19 202 SER A C 1
ATOM 1636 O O . SER A 1 202 ? 6.728 -18.701 -0.512 1.00 34.19 202 SER A O 1
ATOM 1638 N N . VAL A 1 203 ? 4.930 -17.861 0.518 1.00 37.59 203 VAL A N 1
ATOM 1639 C CA . VAL A 1 203 ? 5.487 -16.500 0.684 1.00 37.59 203 VAL A CA 1
ATOM 1640 C C . VAL A 1 203 ? 6.464 -16.433 1.865 1.00 37.59 203 VAL A C 1
ATOM 1642 O O . VAL A 1 203 ? 7.525 -15.809 1.770 1.00 37.59 203 VAL A O 1
ATOM 1645 N N . GLU A 1 204 ? 6.162 -17.171 2.937 1.00 36.84 204 GLU A N 1
ATOM 1646 C CA . GLU A 1 204 ? 6.987 -17.288 4.146 1.00 36.84 204 GLU A CA 1
ATOM 1647 C C . GLU A 1 204 ? 8.392 -17.830 3.822 1.00 36.84 204 GLU A C 1
ATOM 1649 O O . GLU A 1 204 ? 9.407 -17.303 4.281 1.00 36.84 204 GLU A O 1
ATOM 1654 N N . LYS A 1 205 ? 8.472 -18.819 2.920 1.00 31.81 205 LYS A N 1
ATOM 1655 C CA . LYS A 1 205 ? 9.742 -19.383 2.439 1.00 31.81 205 LYS A CA 1
ATOM 1656 C C . LYS A 1 205 ? 10.541 -18.428 1.556 1.00 31.81 205 LYS A C 1
ATOM 1658 O O . LYS A 1 205 ? 11.757 -18.567 1.503 1.00 31.81 205 LYS A O 1
ATOM 1663 N N . ILE A 1 206 ? 9.909 -17.488 0.855 1.00 35.00 206 ILE A N 1
ATOM 1664 C CA . ILE A 1 206 ? 10.610 -16.574 -0.061 1.00 35.00 206 ILE A CA 1
ATOM 1665 C C . ILE A 1 206 ? 11.238 -15.413 0.720 1.00 35.00 206 ILE A C 1
ATOM 1667 O O . ILE A 1 206 ? 12.419 -15.118 0.530 1.00 35.00 206 ILE A O 1
ATOM 1671 N N . LEU A 1 207 ? 10.484 -14.801 1.640 1.00 35.97 207 LEU A N 1
ATOM 1672 C CA . LEU A 1 207 ? 10.949 -13.661 2.440 1.00 35.97 207 LEU A CA 1
ATOM 1673 C C . LEU A 1 207 ? 11.963 -14.075 3.516 1.00 35.97 207 LEU A C 1
ATOM 1675 O O . LEU A 1 207 ? 13.026 -13.460 3.612 1.00 35.97 207 LEU A O 1
ATOM 1679 N N . LEU A 1 208 ? 11.703 -15.152 4.271 1.00 36.06 208 LEU A N 1
ATOM 1680 C CA . LEU A 1 208 ? 12.627 -15.595 5.323 1.00 36.06 208 LEU A CA 1
ATOM 1681 C C . LEU A 1 208 ? 13.926 -16.161 4.750 1.00 36.06 208 LEU A C 1
ATOM 1683 O O . LEU A 1 208 ? 14.997 -15.870 5.276 1.00 36.06 208 LEU A O 1
ATOM 1687 N N . ARG A 1 209 ? 13.869 -16.933 3.656 1.00 30.88 209 ARG A N 1
ATOM 1688 C CA . ARG A 1 209 ? 15.058 -17.608 3.112 1.00 30.88 209 ARG A CA 1
ATOM 1689 C C . ARG A 1 209 ? 16.033 -16.629 2.458 1.00 30.88 209 ARG A C 1
ATOM 1691 O O . ARG A 1 209 ? 17.230 -16.817 2.616 1.00 30.88 209 ARG A O 1
ATOM 1698 N N . LYS A 1 210 ? 15.565 -15.558 1.800 1.00 34.03 210 LYS A N 1
ATOM 1699 C CA . LYS A 1 210 ? 16.464 -14.530 1.237 1.00 34.03 210 LYS A CA 1
ATOM 1700 C C . LYS A 1 210 ? 17.051 -13.634 2.339 1.00 34.03 210 LYS A C 1
ATOM 1702 O O . LYS A 1 210 ? 18.248 -13.381 2.326 1.00 34.03 210 LYS A O 1
ATOM 1707 N N . TYR A 1 211 ? 16.256 -13.237 3.340 1.00 39.09 211 TYR A N 1
ATOM 1708 C CA . TYR A 1 211 ? 16.723 -12.362 4.427 1.00 39.09 211 TYR A CA 1
ATOM 1709 C C . TYR A 1 211 ? 17.700 -13.068 5.386 1.00 39.09 211 TYR A C 1
ATOM 1711 O O . TYR A 1 211 ? 18.715 -12.480 5.758 1.00 39.09 211 TYR A O 1
ATOM 1719 N N . TYR A 1 212 ? 17.460 -14.345 5.726 1.00 32.47 212 TYR A N 1
ATOM 1720 C CA . TYR A 1 212 ? 18.401 -15.143 6.525 1.00 32.47 212 TYR A CA 1
ATOM 1721 C C . TYR A 1 212 ? 19.698 -15.456 5.770 1.00 32.47 212 TYR A C 1
ATOM 1723 O O . TYR A 1 212 ? 20.759 -15.364 6.375 1.00 32.47 212 TYR A O 1
ATOM 1731 N N . ILE A 1 213 ? 19.643 -15.787 4.472 1.00 34.19 213 ILE A N 1
ATOM 1732 C CA . ILE A 1 213 ? 20.849 -16.100 3.684 1.00 34.19 213 ILE A CA 1
ATOM 1733 C C . ILE A 1 213 ? 21.701 -14.841 3.474 1.00 34.19 213 ILE A C 1
ATOM 1735 O O . ILE A 1 213 ? 22.891 -14.871 3.753 1.00 34.19 213 ILE A O 1
ATOM 1739 N N . THR A 1 214 ? 21.105 -13.697 3.118 1.00 35.25 214 THR A N 1
ATOM 1740 C CA . THR A 1 214 ? 21.858 -12.440 2.937 1.00 35.25 214 THR A CA 1
ATOM 1741 C C . THR A 1 214 ? 22.437 -11.894 4.250 1.00 35.25 214 THR A C 1
ATOM 1743 O O . THR A 1 214 ? 23.501 -11.272 4.246 1.00 35.25 214 THR A O 1
ATOM 1746 N N . ALA A 1 215 ? 21.773 -12.125 5.389 1.00 38.66 215 ALA A N 1
ATOM 1747 C CA . ALA A 1 215 ? 22.314 -11.778 6.704 1.00 38.66 215 ALA A CA 1
ATOM 1748 C C . ALA A 1 215 ? 23.418 -12.753 7.157 1.00 38.66 215 ALA A C 1
ATOM 1750 O O . ALA A 1 215 ? 24.429 -12.307 7.697 1.00 38.66 215 ALA A O 1
ATOM 1751 N N . ALA A 1 216 ? 23.260 -14.056 6.901 1.00 35.19 216 ALA A N 1
ATOM 1752 C CA . ALA A 1 216 ? 24.251 -15.083 7.227 1.00 35.19 216 ALA A CA 1
ATOM 1753 C C . ALA A 1 216 ? 25.528 -14.959 6.374 1.00 35.19 216 ALA A C 1
ATOM 1755 O O . ALA A 1 216 ? 26.621 -14.954 6.929 1.00 35.19 216 ALA A O 1
ATOM 1756 N N . GLU A 1 217 ? 25.411 -14.734 5.061 1.00 38.06 217 GLU A N 1
ATOM 1757 C CA . GLU A 1 217 ? 26.551 -14.550 4.141 1.00 38.06 217 GLU A CA 1
ATOM 1758 C C . GLU A 1 217 ? 27.352 -13.266 4.433 1.00 38.06 217 GLU A C 1
ATOM 1760 O O . GLU A 1 217 ? 28.562 -13.195 4.200 1.00 38.06 217 GLU A O 1
ATOM 1765 N N . ARG A 1 218 ? 26.702 -12.230 4.984 1.00 38.81 218 ARG A N 1
ATOM 1766 C CA . ARG A 1 218 ? 27.382 -11.010 5.458 1.00 38.81 218 ARG A CA 1
ATOM 1767 C C . ARG A 1 218 ? 28.106 -11.205 6.791 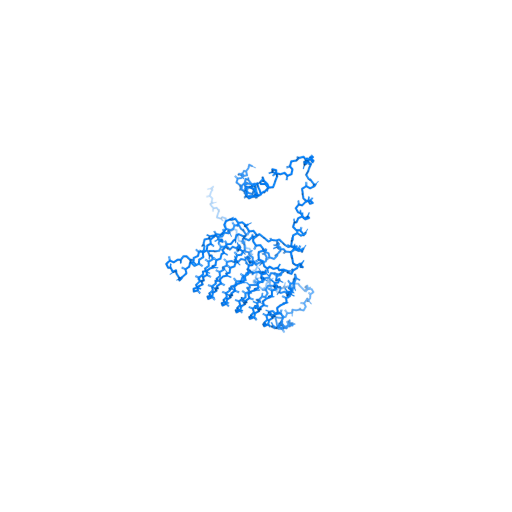1.00 38.81 218 ARG A C 1
ATOM 1769 O O . ARG A 1 218 ? 29.070 -10.490 7.045 1.00 38.81 218 ARG A O 1
ATOM 1776 N N . LEU A 1 219 ? 27.662 -12.149 7.619 1.00 40.00 219 LEU A N 1
ATOM 1777 C CA . LEU A 1 219 ? 28.287 -12.476 8.904 1.00 40.00 219 LEU A CA 1
ATOM 1778 C C . LEU A 1 219 ? 29.444 -13.474 8.747 1.00 40.00 219 LEU A C 1
ATOM 1780 O O . LEU A 1 219 ? 30.450 -13.328 9.436 1.00 40.00 219 LEU A O 1
ATOM 1784 N N . GLU A 1 220 ? 29.359 -14.409 7.793 1.00 39.94 220 GLU A N 1
ATOM 1785 C CA . GLU A 1 220 ? 30.445 -15.351 7.463 1.00 39.94 220 GLU A CA 1
ATOM 1786 C C . GLU A 1 220 ? 31.698 -14.667 6.887 1.00 39.94 220 GLU A C 1
ATOM 1788 O O . GLU A 1 220 ? 32.798 -15.199 7.009 1.00 39.94 220 GLU A O 1
ATOM 1793 N N . ASN A 1 221 ? 31.566 -13.458 6.329 1.00 40.22 221 ASN A N 1
ATOM 1794 C CA . ASN A 1 221 ? 32.696 -12.645 5.859 1.00 40.22 221 ASN A CA 1
ATOM 1795 C C . ASN A 1 221 ? 33.346 -11.778 6.957 1.00 40.22 221 ASN A C 1
ATOM 1797 O O . ASN A 1 221 ? 34.228 -10.971 6.660 1.00 40.22 221 ASN A O 1
ATOM 1801 N N . SER A 1 222 ? 32.930 -11.923 8.219 1.00 41.19 222 SER A N 1
ATOM 1802 C CA . SER A 1 222 ? 33.609 -11.317 9.366 1.00 41.19 222 SER A CA 1
ATOM 1803 C C . SER A 1 222 ? 34.233 -12.410 10.230 1.00 41.19 222 SER A C 1
ATOM 1805 O O . SER A 1 222 ? 33.554 -13.337 10.663 1.00 41.19 222 SER A O 1
ATOM 1807 N N . GLU A 1 223 ? 35.540 -12.326 10.472 1.00 39.41 223 GLU A N 1
ATOM 1808 C CA . GLU A 1 223 ? 36.277 -13.262 11.324 1.00 39.41 223 GLU A CA 1
ATOM 1809 C C . GLU A 1 223 ? 35.866 -13.124 12.807 1.00 39.41 223 GLU A C 1
ATOM 1811 O O . GLU A 1 223 ? 36.560 -12.499 13.602 1.00 39.41 223 GLU A O 1
ATOM 1816 N N . ALA A 1 224 ? 34.723 -13.693 13.195 1.00 35.72 224 ALA A N 1
ATOM 1817 C CA . ALA A 1 224 ? 34.306 -13.991 14.573 1.00 35.72 224 ALA A CA 1
ATOM 1818 C C . ALA A 1 224 ? 32.999 -14.807 14.485 1.00 35.72 224 ALA A C 1
ATOM 1820 O O . ALA A 1 224 ? 32.071 -14.388 13.815 1.00 35.72 224 ALA A O 1
ATOM 1821 N N . LEU A 1 225 ? 32.770 -15.957 15.115 1.00 35.59 225 LEU A N 1
ATOM 1822 C CA . LEU A 1 225 ? 33.344 -16.568 16.303 1.00 35.59 225 LEU A CA 1
ATOM 1823 C C . LEU A 1 225 ? 32.864 -18.039 16.357 1.00 35.59 225 LEU A C 1
ATOM 1825 O O . LEU A 1 225 ? 31.864 -18.411 15.746 1.00 35.59 225 LEU A O 1
ATOM 1829 N N . ARG A 1 226 ? 33.580 -18.866 17.122 1.00 32.38 226 ARG A N 1
ATOM 1830 C CA . ARG A 1 226 ? 33.364 -20.306 17.314 1.00 32.38 226 ARG A CA 1
ATOM 1831 C C . ARG A 1 226 ? 32.037 -20.653 18.005 1.00 32.38 226 ARG A C 1
ATOM 1833 O O . ARG A 1 226 ? 31.542 -19.936 18.867 1.00 32.38 226 ARG A O 1
ATOM 1840 N N . VAL A 1 227 ? 31.548 -21.836 17.640 1.00 33.72 227 VAL A N 1
ATOM 1841 C CA . VAL A 1 227 ? 30.386 -22.572 18.154 1.00 33.72 227 VAL A CA 1
ATOM 1842 C C . VAL A 1 227 ? 30.411 -22.652 19.687 1.00 33.72 227 VAL A C 1
ATOM 1844 O O . VAL A 1 227 ? 31.310 -23.274 20.249 1.00 33.72 227 VAL A O 1
ATOM 1847 N N . GLY A 1 228 ? 29.431 -22.049 20.368 1.00 33.22 228 GLY A N 1
ATOM 1848 C CA . GLY A 1 228 ? 29.317 -22.194 21.825 1.00 33.22 228 GLY A CA 1
ATOM 1849 C C . GLY A 1 228 ? 28.225 -21.399 22.547 1.00 33.22 228 GLY A C 1
ATOM 1850 O O . GLY A 1 228 ? 27.752 -21.864 23.576 1.00 33.22 228 GLY A O 1
ATOM 1851 N N . GLU A 1 229 ? 27.755 -20.260 22.027 1.00 30.81 229 GLU A N 1
ATOM 1852 C CA . GLU A 1 229 ? 26.842 -19.368 22.779 1.00 30.81 229 GLU A CA 1
ATOM 1853 C C . GLU A 1 229 ? 25.599 -18.928 21.978 1.00 30.81 229 GLU A C 1
ATOM 1855 O O . GLU A 1 229 ? 25.183 -17.771 21.977 1.00 30.81 229 GLU A O 1
ATOM 1860 N N . CYS A 1 230 ? 24.931 -19.867 21.303 1.00 33.81 230 CYS A N 1
ATOM 1861 C CA . CYS A 1 230 ? 23.754 -19.570 20.469 1.00 33.81 230 CYS A CA 1
ATOM 1862 C C . CYS A 1 230 ? 22.450 -19.247 21.234 1.00 33.81 230 CYS A C 1
ATOM 1864 O O . CYS A 1 230 ? 21.410 -19.094 20.600 1.00 33.81 230 CYS A O 1
ATOM 1866 N N . LYS A 1 231 ? 22.462 -19.111 22.568 1.00 28.73 231 LYS A N 1
ATOM 1867 C CA . LYS A 1 231 ? 21.267 -18.694 23.337 1.00 28.73 231 LYS A CA 1
ATOM 1868 C C . LYS A 1 231 ? 21.285 -17.236 23.806 1.00 28.73 231 LYS A C 1
ATOM 1870 O O . LYS A 1 231 ? 20.215 -16.679 24.017 1.00 28.73 231 LYS A O 1
ATOM 1875 N N . LEU A 1 232 ? 22.456 -16.600 23.895 1.00 28.61 232 LEU A N 1
ATOM 1876 C CA . LEU A 1 232 ? 22.591 -15.178 24.259 1.00 28.61 232 LEU A CA 1
ATOM 1877 C C . LEU A 1 232 ? 22.631 -14.248 23.032 1.00 28.61 232 LEU A C 1
ATOM 1879 O O . LEU A 1 232 ? 22.141 -13.121 23.095 1.00 28.61 232 LEU A O 1
ATOM 1883 N N . LEU A 1 233 ? 23.070 -14.759 21.876 1.00 29.16 233 LEU A N 1
ATOM 1884 C CA . LEU A 1 233 ? 23.040 -14.043 20.593 1.00 29.16 233 LEU A CA 1
ATOM 1885 C C . LEU A 1 233 ? 21.620 -13.740 20.082 1.00 29.16 233 LEU A C 1
ATOM 1887 O O . LEU A 1 233 ? 21.433 -12.772 19.354 1.00 29.16 233 LEU A O 1
ATOM 1891 N N . TYR A 1 234 ? 20.606 -14.511 20.490 1.00 31.19 234 TYR A N 1
ATOM 1892 C CA . TYR A 1 234 ? 19.224 -14.309 20.032 1.00 31.19 234 TYR A CA 1
ATOM 1893 C C . TYR A 1 234 ? 18.608 -12.998 20.558 1.00 31.19 234 TYR A C 1
ATOM 1895 O O . TYR A 1 234 ? 17.778 -12.395 19.885 1.00 31.19 234 TYR A O 1
ATOM 1903 N N . LEU A 1 235 ? 19.056 -12.524 21.728 1.00 29.42 235 LEU A N 1
ATOM 1904 C CA . LEU A 1 235 ? 18.635 -11.248 22.319 1.00 29.42 235 LEU A CA 1
ATOM 1905 C C . LEU A 1 235 ? 19.631 -10.113 22.044 1.00 29.42 235 LEU A C 1
ATOM 1907 O O . LEU A 1 235 ? 19.207 -8.983 21.809 1.00 29.42 235 LEU A O 1
ATOM 1911 N N . GLU A 1 236 ? 20.940 -10.388 21.983 1.00 29.58 236 GLU A N 1
ATOM 1912 C CA . GLU A 1 236 ? 21.916 -9.347 21.630 1.00 29.58 236 GLU A CA 1
ATOM 1913 C C . GLU A 1 236 ? 21.805 -8.889 20.168 1.00 29.58 236 GLU A C 1
ATOM 1915 O O . GLU A 1 236 ? 22.004 -7.706 19.899 1.00 29.58 236 GLU A O 1
ATOM 1920 N N . VAL A 1 237 ? 21.434 -9.766 19.226 1.00 34.34 237 VAL A N 1
ATOM 1921 C CA . VAL A 1 237 ? 21.249 -9.393 17.809 1.00 34.34 237 VAL A CA 1
ATOM 1922 C C . VAL A 1 237 ? 19.979 -8.560 17.605 1.00 34.34 237 VAL A C 1
ATOM 1924 O O . VAL A 1 237 ? 20.000 -7.606 16.826 1.00 34.34 237 VAL A O 1
ATOM 1927 N N . GLN A 1 238 ? 18.905 -8.835 18.355 1.00 33.50 238 GLN A N 1
ATOM 1928 C CA . GLN A 1 238 ? 17.679 -8.031 18.283 1.00 33.50 238 GLN A CA 1
ATOM 1929 C C . GLN A 1 238 ? 17.860 -6.609 18.840 1.00 33.50 238 GLN A C 1
ATOM 1931 O O . GLN A 1 238 ? 17.216 -5.682 18.355 1.00 33.50 238 GLN A O 1
ATOM 1936 N N . VAL A 1 239 ? 18.780 -6.404 19.791 1.00 31.33 239 VAL A N 1
ATOM 1937 C CA . VAL A 1 239 ? 19.014 -5.089 20.418 1.00 31.33 239 VAL A CA 1
ATOM 1938 C C . VAL A 1 239 ? 20.196 -4.325 19.790 1.00 31.33 239 VAL A C 1
ATOM 1940 O O . VAL A 1 239 ? 20.131 -3.101 19.663 1.00 31.33 239 VAL A O 1
ATOM 1943 N N . LYS A 1 240 ? 21.259 -4.996 19.310 1.00 29.62 240 LYS A N 1
ATOM 1944 C CA . LYS A 1 240 ? 22.409 -4.311 18.672 1.00 29.62 240 LYS A CA 1
ATOM 1945 C C . LYS A 1 240 ? 22.113 -3.793 17.264 1.00 29.62 240 LYS A C 1
ATOM 1947 O O . LYS A 1 240 ? 22.651 -2.744 16.900 1.00 29.62 240 LYS A O 1
ATOM 1952 N N . ILE A 1 241 ? 21.259 -4.451 16.477 1.00 33.97 241 ILE A N 1
ATOM 1953 C CA . ILE A 1 241 ? 20.938 -3.981 15.113 1.00 33.97 241 ILE A CA 1
ATOM 1954 C C . ILE A 1 241 ? 20.022 -2.744 15.144 1.00 33.97 241 ILE A C 1
ATOM 1956 O O . ILE A 1 241 ? 20.153 -1.875 14.284 1.00 33.97 241 ILE A O 1
ATOM 1960 N N . LEU A 1 242 ? 19.202 -2.586 16.192 1.00 34.22 242 LEU A N 1
ATOM 1961 C CA . LEU A 1 242 ? 18.359 -1.400 16.384 1.00 34.22 242 LEU A CA 1
ATOM 1962 C C . LEU A 1 242 ? 19.169 -0.125 16.717 1.00 34.22 242 LEU A C 1
ATOM 1964 O O . LEU A 1 242 ? 18.759 0.970 16.345 1.00 34.22 242 LEU A O 1
ATOM 1968 N N . PHE A 1 243 ? 20.335 -0.246 17.371 1.00 30.25 243 PHE A N 1
ATOM 1969 C CA . PHE A 1 243 ? 21.111 0.915 17.850 1.00 30.25 243 PHE A CA 1
ATOM 1970 C C . PHE A 1 243 ? 22.445 1.181 17.129 1.00 30.25 243 PHE A C 1
ATOM 1972 O O . PHE A 1 243 ? 22.906 2.324 17.112 1.00 30.25 243 PHE A O 1
ATOM 1979 N N . THR A 1 244 ? 23.083 0.184 16.508 1.00 32.50 244 THR A N 1
ATOM 1980 C CA . THR A 1 244 ? 24.442 0.376 15.949 1.00 32.50 244 THR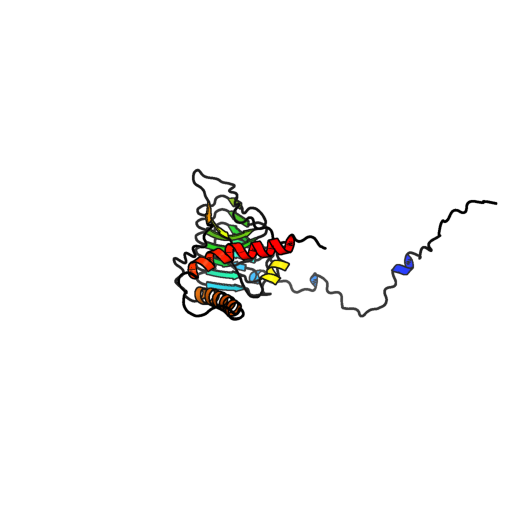 A CA 1
ATOM 1981 C C . THR A 1 244 ? 24.423 0.996 14.547 1.00 32.50 244 THR A C 1
ATOM 1983 O O . THR A 1 244 ? 25.271 1.829 14.228 1.00 32.50 244 THR A O 1
ATOM 1986 N N . GLY A 1 245 ? 23.409 0.677 13.733 1.00 34.59 245 GLY A N 1
ATOM 1987 C CA . GLY A 1 245 ? 23.284 1.197 12.365 1.00 34.59 245 GLY A CA 1
ATOM 1988 C C . GLY A 1 245 ? 22.999 2.700 12.303 1.00 34.59 245 GLY A C 1
ATOM 1989 O O . GLY A 1 245 ? 23.549 3.400 11.459 1.00 34.59 245 GLY A O 1
ATOM 1990 N N . ILE A 1 246 ? 22.209 3.222 13.246 1.00 36.31 246 ILE A N 1
ATOM 1991 C CA . ILE A 1 246 ? 21.911 4.659 13.324 1.00 36.31 246 ILE A CA 1
ATOM 1992 C C . ILE A 1 246 ? 23.096 5.425 13.932 1.00 36.31 246 ILE A C 1
ATOM 1994 O O . ILE A 1 246 ? 23.410 6.516 13.468 1.00 36.31 246 ILE A O 1
ATOM 1998 N N . ARG A 1 247 ? 23.821 4.850 14.902 1.00 33.41 247 ARG A N 1
ATOM 1999 C CA . ARG A 1 247 ? 24.954 5.511 15.575 1.00 33.41 247 ARG A CA 1
ATOM 2000 C C . ARG A 1 247 ? 26.201 5.649 14.686 1.00 33.41 247 ARG A C 1
ATOM 2002 O O . ARG A 1 247 ? 26.832 6.703 14.711 1.00 33.41 247 ARG A O 1
ATOM 2009 N N . GLU A 1 248 ? 26.526 4.652 13.863 1.00 37.56 248 GLU A N 1
ATOM 2010 C CA . GLU A 1 248 ? 27.647 4.734 12.904 1.00 37.56 248 GLU A CA 1
ATOM 2011 C C . GLU A 1 248 ? 27.340 5.658 11.712 1.00 37.56 248 GLU A C 1
ATOM 2013 O O . GLU A 1 248 ? 28.218 6.379 11.228 1.00 37.56 248 GLU A O 1
ATOM 2018 N N . LEU A 1 249 ? 26.072 5.723 11.287 1.00 37.53 249 LEU A N 1
ATOM 2019 C CA . LEU A 1 249 ? 25.619 6.697 10.291 1.00 37.53 249 LEU A CA 1
ATOM 2020 C C . LEU A 1 249 ? 25.691 8.134 10.850 1.00 37.53 249 LEU A C 1
ATOM 2022 O O . LEU A 1 249 ? 26.125 9.048 10.152 1.00 37.53 249 LEU A O 1
ATOM 2026 N N . PHE A 1 250 ? 25.362 8.325 12.134 1.00 31.69 250 PHE A N 1
ATOM 2027 C CA . PHE A 1 250 ? 25.434 9.619 12.826 1.00 31.69 250 PHE A CA 1
ATOM 2028 C C . PHE A 1 250 ? 26.884 10.093 13.065 1.00 31.69 250 PHE A C 1
ATOM 2030 O O . PHE A 1 250 ? 27.186 11.276 12.905 1.00 31.69 250 PHE A O 1
ATOM 2037 N N . LEU A 1 251 ? 27.816 9.180 13.373 1.00 34.91 251 LEU A N 1
ATOM 2038 C CA . LEU A 1 251 ? 29.241 9.496 13.575 1.00 34.91 251 LEU A CA 1
ATOM 2039 C C . LEU A 1 251 ? 29.996 9.810 12.272 1.00 34.91 251 LEU A C 1
ATOM 2041 O O . LEU A 1 251 ? 30.995 10.533 12.306 1.00 34.91 251 LEU A O 1
ATOM 2045 N N . ARG A 1 252 ? 29.516 9.323 11.120 1.00 38.12 252 ARG A N 1
ATOM 2046 C CA . ARG A 1 252 ? 30.053 9.688 9.796 1.00 38.12 252 ARG A CA 1
ATOM 2047 C C . ARG A 1 252 ? 29.565 11.047 9.291 1.00 38.12 252 ARG A C 1
ATOM 2049 O O . ARG A 1 252 ? 30.283 11.686 8.530 1.00 38.12 252 ARG A O 1
ATOM 2056 N N . ILE A 1 253 ? 28.390 11.501 9.727 1.00 36.88 253 ILE A N 1
ATOM 2057 C CA . ILE A 1 253 ? 27.787 12.772 9.289 1.00 36.88 253 ILE A CA 1
ATOM 2058 C C . ILE A 1 253 ? 28.304 13.977 10.105 1.00 36.88 253 ILE A C 1
ATOM 2060 O O . ILE A 1 253 ? 28.304 15.097 9.601 1.00 36.88 253 ILE A O 1
ATOM 2064 N N . LEU A 1 254 ? 28.804 13.770 11.331 1.00 29.73 254 LEU A N 1
ATOM 2065 C CA . LEU A 1 254 ? 29.176 14.855 12.257 1.00 29.73 254 LEU A CA 1
ATOM 2066 C C . LEU A 1 254 ? 30.678 15.149 12.418 1.00 29.73 254 LEU A C 1
ATOM 2068 O O . LEU A 1 254 ? 31.033 15.988 13.245 1.00 29.73 254 LEU A O 1
ATOM 2072 N N . LYS A 1 255 ? 31.588 14.525 11.659 1.00 29.70 255 LYS A N 1
ATOM 2073 C CA . LYS A 1 255 ? 33.005 14.932 11.719 1.00 29.70 255 LYS A CA 1
ATOM 2074 C C . LYS A 1 255 ? 33.238 16.187 10.862 1.00 29.70 255 LYS A C 1
ATOM 2076 O O . LYS A 1 255 ? 33.031 16.119 9.649 1.00 29.70 255 LYS A O 1
ATOM 2081 N N . PRO A 1 256 ? 33.674 17.324 11.443 1.00 32.78 256 PRO A N 1
ATOM 2082 C CA . PRO A 1 256 ? 34.052 18.484 10.653 1.00 32.78 256 PRO A CA 1
ATOM 2083 C C . PRO A 1 256 ? 35.287 18.131 9.823 1.00 32.78 256 PRO A C 1
ATOM 2085 O O . PRO A 1 256 ? 36.201 17.459 10.304 1.00 32.78 256 PRO A O 1
ATOM 2088 N N . LYS A 1 257 ? 35.287 18.570 8.561 1.00 40.56 257 LYS A N 1
ATOM 2089 C CA . LYS A 1 257 ? 36.443 18.463 7.669 1.00 40.56 257 LYS A CA 1
ATOM 2090 C C . LYS A 1 257 ? 37.623 19.204 8.308 1.00 40.56 257 LYS A C 1
ATOM 2092 O O . LYS A 1 257 ? 37.535 20.417 8.488 1.00 40.56 257 LYS A O 1
ATOM 2097 N N . SER A 1 258 ? 38.679 18.470 8.655 1.00 39.62 258 SER A N 1
ATOM 2098 C CA . SER A 1 258 ? 40.040 19.004 8.773 1.00 39.62 258 SER A CA 1
ATOM 2099 C C . SER A 1 258 ? 40.653 19.124 7.388 1.00 39.62 258 SER A C 1
ATOM 2101 O O . SER A 1 258 ? 40.541 18.110 6.656 1.00 39.62 258 SER A O 1
#

Foldseek 3Di:
DDDDDDDDDDDDDDDPVVVPDDDDDPDPPDQDPVNDDDDDLVLQEDEQAELEEADDAEPSQAAEEHEYYLYENYEAYYHYAYLEYEAENYECYEYEHEAYEYENYENYEYAYEHQEYEYENYEQYHYQYFYQDAYEYENAANYEFEHHDDDDDCVVVSCVVRDPDSPHGNRQRHDYPDQDPDGRYDYDHDPPVPPPDPPDDDVCCVRVVVVVVVVVVVVVPDPDDDPDPVPVCVVVVVPCVVPVVVVVVVVVVPDDDD

Radius of gyration: 26.78 Å; chains: 1; bounding box: 66×87×63 Å

Organism: NCBI:txid451379

InterPro domains:
  IPR012945 Tubulin binding cofactor C-like domain [PF07986] (63-177)
  IPR016098 Cyclase-associated protein CAP/septum formation inhibitor MinC, C-terminal [G3DSA:2.160.20.70] (41-208)
  IPR017901 C-CAP/cofactor C-like domain [PS51329] (41-179)
  IPR039093 Protein XRP2 [PTHR15440] (8-187)

Sequence (258 aa):
MNVLYCCCNRSDKKRREDVYYMKDEEKKTASYSWDKDRLDPADFEYTGRCGEILLKTHNHINGQQFVIDNCKDCCILILDYTASVTIDGCEHCLIVTGPCKARNCTKCSIFTPCTQFRTRDCVDIEVFLFCITKPIIETSRSIRFHSLALYYENIEDHACKAFKSLFVNSWNTAFDFTPNTESNFEICELVQIFFSSFSDVSVEKILLRKYYITAAERLENSEALRVGECKLLYLEVQVKILFTGIRELFLRILKPKS

pLDDT: mean 70.86, std 26.65, range [28.61, 98.69]

Secondary structure (DSSP, 8-state):
---PPP---------GGGG-------------TTSSPPPPGGGGEEES-BS-EEEE-TTSSTT--EEEES-BS-EEEE-S--S-EEEES-BS-EEE-SSEEEES-EEEEEEEEESS-EEES-EEEEEEEEESSPPEEES-EEEEEEE-----TTHHHHHHHH-S-SS---TT--EESS--SS-SEEEE-S------S---TTHHHHHHHHHHHHHHHHHHTS----SS-TTTHHHHHHHHHHHHHHHHHHHHHS----